Protein AF-A0A6N7M3E8-F1 (afdb_monomer_lite)

Foldseek 3Di:
DCDPLNVVVVVVVVVVVVVVVVVVVVVVVVVVVCQVVVVVVLVVLLLVLLVCLLPVLDNVPDPDDDDLLKWKWHAFPVRHTSDTSVDPVCVVVCVVPVQDWAFRDDPNDGGTTMDIPDDDLCSPPVSVVVVVVVVVVVVVVVVVVVVVVVVVSVCCCVAPVVLVVLVVVVVVVVVVVDPVDDRDPGHPPVD

Secondary structure (DSSP, 8-state):
---HHHHHHHHHHHHHHHHHHHHHHHHHHHHHHHHHHHHHHHHHHHHHHHHHHHHHS-GGG------TTS-EEEEETT--EEEETT-GGGHHHHHHTT--PEEEEETTEEEEEEEE----TTTSHHHHHHHHHHHHHHHHHHHHHHHHHHHHHHHHIIIIIHHHHHHHHHHHHHHTT---------SSTT-

pLDDT: mean 78.53, std 11.74, range [43.06, 93.31]

Radius of gyration: 33.33 Å; chains: 1; bounding box: 62×34×96 Å

Structure (mmCIF, N/CA/C/O backbone):
data_AF-A0A6N7M3E8-F1
#
_entry.id   AF-A0A6N7M3E8-F1
#
loop_
_atom_site.group_PDB
_atom_site.id
_atom_site.type_symbol
_atom_site.label_atom_id
_atom_site.label_alt_id
_atom_site.label_comp_id
_atom_site.label_asym_id
_atom_site.label_entity_id
_atom_site.label_seq_id
_atom_site.pdbx_PDB_ins_code
_atom_site.Cartn_x
_atom_site.Cartn_y
_atom_site.Cartn_z
_atom_site.occupancy
_atom_site.B_iso_or_equiv
_atom_site.auth_seq_id
_atom_site.auth_comp_id
_atom_site.auth_asym_id
_atom_site.auth_atom_id
_atom_site.pdbx_PDB_model_num
ATOM 1 N N . MET A 1 1 ? 22.368 -10.380 -38.988 1.00 43.06 1 MET A N 1
ATOM 2 C CA . MET A 1 1 ? 23.133 -9.461 -38.117 1.00 43.06 1 MET A CA 1
ATOM 3 C C . MET A 1 1 ? 22.153 -8.724 -37.213 1.00 43.06 1 MET A C 1
ATOM 5 O O . MET A 1 1 ? 21.330 -7.978 -37.728 1.00 43.06 1 MET A O 1
ATOM 9 N N . LYS A 1 2 ? 22.148 -8.978 -35.897 1.00 47.47 2 LYS A N 1
ATOM 10 C CA . LYS A 1 2 ? 21.335 -8.177 -34.965 1.00 47.47 2 LYS A CA 1
ATOM 11 C C . LYS A 1 2 ? 22.030 -6.823 -34.816 1.00 47.47 2 LYS A C 1
ATOM 13 O O . LYS A 1 2 ? 23.107 -6.766 -34.235 1.00 47.47 2 LYS A O 1
ATOM 18 N N . SER A 1 3 ? 21.449 -5.788 -35.422 1.00 70.25 3 SER A N 1
ATOM 19 C CA . SER A 1 3 ? 21.956 -4.410 -35.403 1.00 70.25 3 SER A CA 1
ATOM 20 C C . SER A 1 3 ? 22.312 -3.973 -33.976 1.00 70.25 3 SER A C 1
ATOM 22 O O . SER A 1 3 ? 21.631 -4.358 -33.022 1.00 70.25 3 SER A O 1
ATOM 24 N N . LEU A 1 4 ? 23.364 -3.164 -33.827 1.00 71.75 4 LEU A N 1
ATOM 25 C CA . LEU A 1 4 ? 23.772 -2.545 -32.560 1.00 71.75 4 LEU A CA 1
ATOM 26 C C . LEU A 1 4 ? 22.577 -1.848 -31.877 1.00 71.75 4 LEU A C 1
ATOM 28 O O . LEU A 1 4 ? 22.391 -1.975 -30.673 1.00 71.75 4 LEU A O 1
ATOM 32 N N . PHE A 1 5 ? 21.668 -1.289 -32.683 1.00 67.62 5 PHE A N 1
ATOM 33 C CA . PHE A 1 5 ? 20.378 -0.740 -32.261 1.00 67.62 5 PHE A CA 1
ATOM 34 C C . PHE A 1 5 ? 19.509 -1.717 -31.457 1.00 67.62 5 PHE A C 1
ATOM 36 O O . PHE A 1 5 ? 18.939 -1.339 -30.438 1.00 67.62 5 PHE A O 1
ATOM 43 N N . PHE A 1 6 ? 19.408 -2.982 -31.883 1.00 73.44 6 PHE A N 1
ATOM 44 C CA . PHE A 1 6 ? 18.608 -3.980 -31.168 1.00 73.44 6 PHE A CA 1
ATOM 45 C C . PHE A 1 6 ? 19.199 -4.272 -29.785 1.00 73.44 6 PHE A C 1
ATOM 47 O O . PHE A 1 6 ? 18.453 -4.431 -28.825 1.00 73.44 6 PHE A O 1
ATOM 54 N N . HIS A 1 7 ? 20.528 -4.290 -29.664 1.00 74.44 7 HIS A N 1
ATOM 55 C CA . HIS A 1 7 ? 21.193 -4.482 -28.376 1.00 74.44 7 HIS A CA 1
ATOM 56 C C . HIS A 1 7 ? 20.964 -3.289 -27.445 1.00 74.44 7 HIS A C 1
ATOM 58 O O . HIS A 1 7 ? 20.601 -3.497 -26.290 1.00 74.44 7 HIS A O 1
ATOM 64 N N . THR A 1 8 ? 21.088 -2.054 -27.941 1.00 76.31 8 THR A N 1
ATOM 65 C CA . THR A 1 8 ? 20.822 -0.847 -27.142 1.00 76.31 8 THR A CA 1
ATOM 66 C C . THR A 1 8 ? 19.354 -0.760 -26.721 1.00 76.31 8 THR A C 1
ATOM 68 O O . THR A 1 8 ? 19.061 -0.456 -25.568 1.00 76.31 8 THR A O 1
ATOM 71 N N . PHE A 1 9 ? 18.423 -1.093 -27.621 1.00 76.81 9 PHE A N 1
ATOM 72 C CA . PHE A 1 9 ? 16.992 -1.139 -27.321 1.00 76.81 9 PHE A CA 1
ATOM 73 C C . PHE A 1 9 ? 16.663 -2.182 -26.246 1.00 76.81 9 PHE A C 1
ATOM 75 O O . PHE A 1 9 ? 15.974 -1.870 -25.276 1.00 76.81 9 PHE A O 1
ATOM 82 N N . VAL A 1 10 ? 17.183 -3.407 -26.378 1.00 78.69 10 VAL A N 1
ATOM 83 C CA . VAL A 1 10 ? 16.985 -4.467 -25.377 1.00 78.69 10 VAL A CA 1
ATOM 84 C C . VAL A 1 10 ? 17.608 -4.077 -24.037 1.00 78.69 10 VAL A C 1
ATOM 86 O O . VAL A 1 10 ? 16.971 -4.275 -23.007 1.00 78.69 10 VAL A O 1
ATOM 89 N N . ALA A 1 11 ? 18.804 -3.480 -24.034 1.00 80.44 11 ALA A N 1
ATOM 90 C CA . ALA A 1 11 ? 19.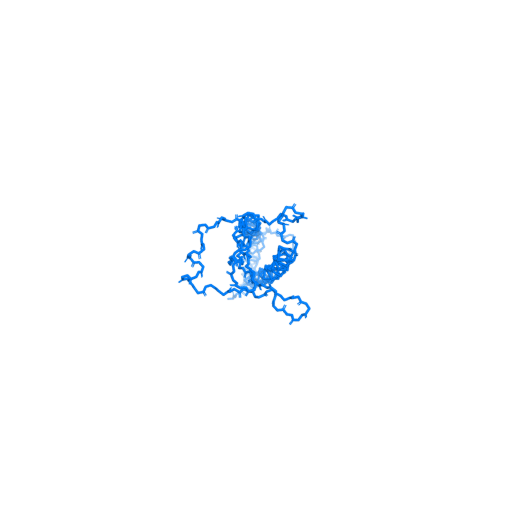445 -2.996 -22.814 1.00 80.44 11 ALA A CA 1
ATOM 91 C C . ALA A 1 11 ? 18.604 -1.913 -22.118 1.00 80.44 11 ALA A C 1
ATOM 93 O O . ALA A 1 11 ? 18.399 -1.979 -20.908 1.00 80.44 11 ALA A O 1
ATOM 94 N N . PHE A 1 12 ? 18.054 -0.963 -22.879 1.00 80.81 12 PHE A N 1
ATOM 95 C CA . PHE A 1 12 ? 17.175 0.078 -22.346 1.00 80.81 12 PHE A CA 1
ATOM 96 C C . PHE A 1 12 ? 15.870 -0.500 -21.782 1.00 80.81 12 PHE A C 1
ATOM 98 O O . PHE A 1 12 ? 15.476 -0.167 -20.666 1.00 80.81 12 PHE A O 1
ATOM 105 N N . MET A 1 13 ? 15.226 -1.419 -22.508 1.00 79.94 13 MET A N 1
ATOM 106 C CA . MET A 1 13 ? 14.015 -2.102 -22.038 1.00 79.94 13 MET A CA 1
ATOM 107 C C . MET A 1 13 ? 14.270 -2.940 -20.782 1.00 79.94 13 MET A C 1
ATOM 109 O O . MET A 1 13 ? 13.444 -2.940 -19.870 1.00 79.94 13 MET A O 1
ATOM 113 N N . ALA A 1 14 ? 15.415 -3.623 -20.704 1.00 84.38 14 ALA A N 1
ATOM 114 C CA . ALA A 1 14 ? 15.817 -4.373 -19.520 1.00 84.38 14 ALA A CA 1
ATOM 115 C C . ALA A 1 14 ? 16.053 -3.442 -18.321 1.00 84.38 14 ALA A C 1
ATOM 117 O O . ALA A 1 14 ? 15.540 -3.710 -17.237 1.00 84.38 14 ALA A O 1
ATOM 118 N N . ALA A 1 15 ? 16.756 -2.322 -18.518 1.00 84.69 15 ALA A N 1
ATOM 119 C CA . ALA A 1 15 ? 16.968 -1.322 -17.474 1.00 84.69 15 ALA A CA 1
ATOM 120 C C . ALA A 1 15 ? 15.639 -0.734 -16.967 1.00 84.69 15 ALA A C 1
ATOM 122 O O . ALA A 1 15 ? 15.431 -0.632 -15.758 1.00 84.69 15 ALA A O 1
ATOM 123 N N . LEU A 1 16 ? 14.707 -0.423 -17.875 1.00 82.94 16 LEU A N 1
ATOM 124 C CA . LEU A 1 16 ? 13.369 0.051 -17.524 1.00 82.94 16 LEU A CA 1
ATOM 125 C C . LEU A 1 16 ? 12.589 -0.998 -16.720 1.00 82.94 16 LEU A C 1
ATOM 127 O O . LEU A 1 16 ? 11.978 -0.665 -15.707 1.00 82.94 16 LEU A O 1
ATOM 131 N N . ALA A 1 17 ? 12.626 -2.266 -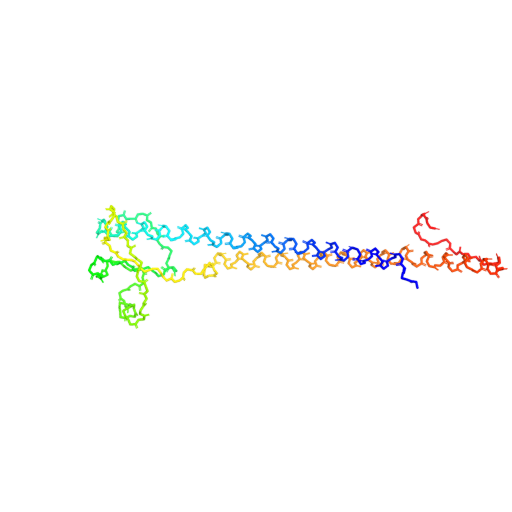17.137 1.00 81.81 17 ALA A N 1
ATOM 132 C CA . ALA A 1 17 ? 11.962 -3.351 -16.421 1.00 81.81 17 ALA A CA 1
ATOM 133 C C . ALA A 1 17 ? 12.526 -3.525 -15.002 1.00 81.81 17 ALA A C 1
ATOM 135 O O . ALA A 1 17 ? 11.759 -3.631 -14.045 1.00 81.81 17 ALA A O 1
ATOM 136 N N . VAL A 1 18 ? 13.854 -3.484 -14.848 1.00 90.62 18 VAL A N 1
ATOM 137 C CA . VAL A 1 18 ? 14.520 -3.528 -13.537 1.00 90.62 18 VAL A CA 1
ATOM 138 C C . VAL A 1 18 ? 14.086 -2.348 -12.669 1.00 90.62 18 VAL A C 1
ATOM 140 O O . VAL A 1 18 ? 13.721 -2.542 -11.513 1.00 90.62 18 VAL A O 1
ATOM 143 N N . PHE A 1 19 ? 14.055 -1.136 -13.223 1.00 85.56 19 PHE A N 1
ATOM 144 C CA . PHE A 1 19 ? 13.616 0.054 -12.498 1.00 85.56 19 PHE A CA 1
ATOM 145 C C . PHE A 1 19 ? 12.162 -0.058 -12.011 1.00 85.56 19 PHE A C 1
ATOM 147 O O . PHE A 1 19 ? 11.877 0.211 -10.843 1.00 85.56 19 PHE A O 1
ATOM 154 N N . VAL A 1 20 ? 11.250 -0.527 -12.870 1.00 84.75 20 VAL A N 1
ATOM 155 C CA . VAL A 1 20 ? 9.844 -0.769 -12.504 1.00 84.75 20 VAL A CA 1
ATOM 156 C C . VAL A 1 20 ? 9.733 -1.813 -11.392 1.00 84.75 20 VAL A C 1
ATOM 158 O O . VAL A 1 20 ? 8.977 -1.607 -10.443 1.00 84.75 20 VAL A O 1
ATOM 161 N N . LEU A 1 21 ? 10.502 -2.904 -11.465 1.00 87.81 21 LEU A N 1
ATOM 162 C CA . LEU A 1 21 ? 10.520 -3.937 -10.426 1.00 87.81 21 LEU A CA 1
ATOM 163 C C . LEU A 1 21 ? 11.028 -3.401 -9.083 1.00 87.81 21 LEU A C 1
ATOM 165 O O . LEU A 1 21 ? 10.449 -3.724 -8.047 1.00 87.81 21 LEU A O 1
ATOM 169 N N . ILE A 1 22 ? 12.061 -2.555 -9.092 1.00 91.81 22 ILE A N 1
ATOM 170 C CA . ILE A 1 22 ? 12.580 -1.915 -7.876 1.00 91.81 22 ILE A CA 1
ATOM 171 C C . ILE A 1 22 ? 11.504 -1.030 -7.242 1.00 91.81 22 ILE A C 1
ATOM 173 O O . ILE A 1 22 ? 11.226 -1.168 -6.050 1.00 91.81 22 ILE A O 1
ATOM 177 N N . ILE A 1 23 ? 10.854 -0.166 -8.029 1.00 87.88 23 ILE A N 1
ATOM 178 C CA . ILE A 1 23 ? 9.776 0.699 -7.530 1.00 87.88 23 ILE A CA 1
ATOM 179 C C . ILE A 1 23 ? 8.628 -0.140 -6.965 1.00 87.88 23 ILE A C 1
ATOM 181 O O . ILE A 1 23 ? 8.164 0.122 -5.856 1.00 87.88 23 ILE A O 1
ATOM 185 N N . ALA A 1 24 ? 8.188 -1.165 -7.697 1.00 86.12 24 ALA A N 1
ATOM 186 C CA . ALA A 1 24 ? 7.122 -2.053 -7.250 1.00 86.12 24 ALA A CA 1
ATOM 187 C C . ALA A 1 24 ? 7.485 -2.757 -5.933 1.00 86.12 24 ALA A C 1
ATOM 189 O O . ALA A 1 24 ? 6.655 -2.822 -5.027 1.00 86.12 24 ALA A O 1
ATOM 190 N N . GLY A 1 25 ? 8.730 -3.223 -5.795 1.00 90.62 25 GLY A N 1
ATOM 191 C CA . GLY A 1 25 ? 9.236 -3.847 -4.575 1.00 90.62 25 GLY A CA 1
ATOM 192 C C . GLY A 1 25 ? 9.240 -2.895 -3.378 1.00 90.62 25 GLY A C 1
ATOM 193 O O . GLY A 1 25 ? 8.744 -3.254 -2.311 1.00 90.62 25 GLY A O 1
ATOM 194 N N . ILE A 1 26 ? 9.729 -1.664 -3.560 1.00 91.19 26 ILE A N 1
ATOM 195 C CA . ILE A 1 26 ? 9.735 -0.634 -2.508 1.00 91.19 26 ILE A CA 1
ATOM 196 C C . ILE A 1 26 ? 8.306 -0.295 -2.074 1.00 91.19 26 ILE A C 1
ATOM 198 O O . ILE A 1 26 ? 8.026 -0.236 -0.879 1.00 91.19 26 ILE A O 1
ATOM 202 N N . LEU A 1 27 ? 7.390 -0.112 -3.028 1.00 87.31 27 LEU A N 1
ATOM 203 C CA . LEU A 1 27 ? 5.989 0.188 -2.735 1.00 87.31 27 LEU A CA 1
ATOM 204 C C . LEU A 1 27 ? 5.294 -0.962 -2.011 1.00 87.31 27 LEU A C 1
ATOM 206 O O . LEU A 1 27 ? 4.561 -0.727 -1.054 1.00 87.31 27 LEU A O 1
ATOM 210 N N . PHE A 1 28 ? 5.533 -2.200 -2.443 1.00 86.44 28 PHE A N 1
ATOM 211 C CA . PHE A 1 28 ? 4.981 -3.386 -1.798 1.00 86.44 28 PHE A CA 1
ATOM 212 C C . PHE A 1 28 ? 5.483 -3.522 -0.358 1.00 86.44 28 PHE A C 1
ATOM 214 O O . PHE A 1 28 ? 4.698 -3.756 0.562 1.00 86.44 28 PHE A O 1
ATOM 221 N N . TRP A 1 29 ? 6.784 -3.320 -0.144 1.00 90.12 29 TRP A N 1
ATOM 222 C CA . TRP A 1 29 ? 7.372 -3.340 1.190 1.00 90.12 29 TRP A CA 1
ATOM 223 C C . TRP A 1 29 ? 6.825 -2.215 2.076 1.00 90.12 29 TRP A C 1
ATOM 225 O O . TRP A 1 29 ? 6.407 -2.476 3.204 1.00 90.12 29 TRP A O 1
ATOM 235 N N . GLY A 1 30 ? 6.753 -0.988 1.551 1.00 88.12 30 GLY A N 1
ATOM 236 C CA . GLY A 1 30 ? 6.185 0.163 2.250 1.00 88.12 30 GLY A CA 1
ATOM 237 C C . GLY A 1 30 ? 4.724 -0.058 2.636 1.00 88.12 30 GLY A C 1
ATOM 238 O O . GLY A 1 30 ? 4.359 0.161 3.784 1.00 88.12 30 GLY A O 1
ATOM 239 N N . TYR A 1 31 ? 3.910 -0.589 1.720 1.00 85.50 31 TYR A N 1
ATOM 240 C CA . TYR A 1 31 ? 2.510 -0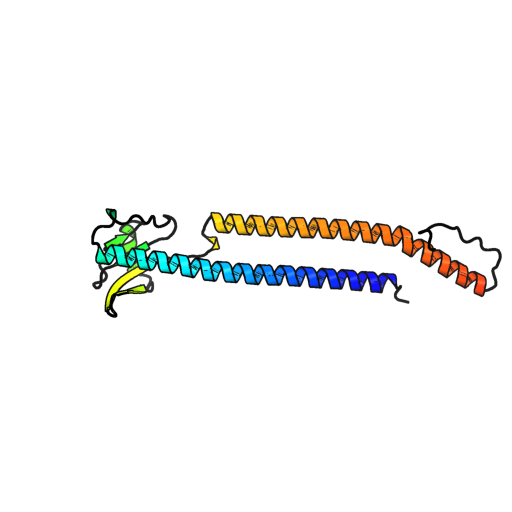.930 1.976 1.00 85.50 31 TYR A CA 1
ATOM 241 C C . TYR A 1 31 ? 2.353 -1.938 3.119 1.00 85.50 31 TYR A C 1
ATOM 243 O O . TYR A 1 31 ? 1.593 -1.698 4.057 1.00 85.50 31 TYR A O 1
ATOM 251 N N . ASN A 1 32 ? 3.103 -3.042 3.076 1.00 85.56 32 ASN A N 1
ATOM 252 C CA . ASN A 1 32 ? 3.042 -4.065 4.119 1.00 85.56 32 ASN A CA 1
ATOM 253 C C . ASN A 1 32 ? 3.509 -3.525 5.474 1.00 85.56 32 ASN A C 1
ATOM 255 O O . ASN A 1 32 ? 2.904 -3.827 6.503 1.00 85.56 32 ASN A O 1
ATOM 259 N N . ARG A 1 33 ? 4.557 -2.694 5.476 1.00 89.31 33 ARG A N 1
ATOM 260 C CA . ARG A 1 33 ? 5.043 -2.035 6.687 1.00 89.31 33 ARG A CA 1
ATOM 261 C C . ARG A 1 33 ? 3.995 -1.087 7.269 1.00 89.31 33 ARG A C 1
ATOM 263 O O . ARG A 1 33 ? 3.723 -1.170 8.462 1.00 89.31 33 ARG A O 1
ATOM 270 N N . SER A 1 34 ? 3.370 -0.253 6.439 1.00 84.94 34 SER A N 1
ATOM 271 C CA . SER A 1 34 ? 2.313 0.663 6.874 1.00 84.94 34 SER A CA 1
ATOM 272 C C . SER A 1 34 ? 1.104 -0.075 7.443 1.00 84.94 34 SER A C 1
ATOM 274 O O . SER A 1 34 ? 0.564 0.363 8.451 1.00 84.94 34 SER A O 1
ATOM 276 N N . ILE A 1 35 ? 0.704 -1.215 6.865 1.00 85.62 35 ILE A N 1
ATOM 277 C CA . ILE A 1 35 ? -0.362 -2.053 7.439 1.00 85.62 35 ILE A CA 1
ATOM 278 C C . ILE A 1 35 ? 0.034 -2.572 8.819 1.00 85.62 35 ILE A C 1
ATOM 280 O O . ILE A 1 35 ? -0.768 -2.516 9.746 1.00 85.62 35 ILE A O 1
ATOM 284 N N . ALA A 1 36 ? 1.252 -3.098 8.955 1.00 84.50 36 ALA A N 1
ATOM 285 C CA . ALA A 1 36 ? 1.716 -3.675 10.210 1.00 84.50 36 ALA A CA 1
ATOM 286 C C . ALA A 1 36 ? 1.811 -2.622 11.326 1.00 84.50 36 ALA A C 1
ATOM 288 O O . ALA A 1 36 ? 1.389 -2.888 12.452 1.00 84.50 36 ALA A O 1
ATOM 289 N N . GLU A 1 37 ? 2.333 -1.433 11.017 1.00 87.19 37 GLU A N 1
ATOM 290 C CA . GLU A 1 37 ? 2.411 -0.312 11.959 1.00 87.19 37 GLU A CA 1
ATOM 291 C C . GLU A 1 37 ? 1.012 0.216 12.314 1.00 87.19 37 GLU A C 1
ATOM 293 O O . GLU A 1 37 ? 0.691 0.315 13.497 1.00 87.19 37 GLU A O 1
ATOM 298 N N . TRP A 1 38 ? 0.141 0.435 11.322 1.00 85.94 38 TRP A N 1
ATOM 299 C CA . TRP A 1 38 ? -1.235 0.892 11.548 1.00 85.94 38 TRP A CA 1
ATOM 300 C C . TRP A 1 38 ? -2.051 -0.100 12.387 1.00 85.94 38 TRP A C 1
ATOM 302 O O . TRP A 1 38 ? -2.737 0.305 13.323 1.00 85.94 38 TRP A O 1
ATOM 312 N N . ASN A 1 39 ? -1.945 -1.404 12.106 1.00 84.12 39 ASN A N 1
ATOM 313 C CA . ASN A 1 39 ? -2.616 -2.441 12.895 1.00 84.12 39 ASN A CA 1
ATOM 314 C C . ASN A 1 39 ? -2.138 -2.429 14.348 1.00 84.12 39 ASN A C 1
ATOM 316 O O . ASN A 1 39 ? -2.957 -2.524 15.258 1.00 84.12 39 ASN A O 1
ATOM 320 N N . ARG A 1 40 ? -0.824 -2.288 14.569 1.00 85.88 40 ARG A N 1
ATOM 321 C CA . ARG A 1 40 ? -0.242 -2.246 15.913 1.00 85.88 40 ARG A CA 1
ATOM 322 C C . ARG A 1 40 ? -0.745 -1.038 16.701 1.00 85.88 40 ARG A C 1
ATOM 324 O O . ARG A 1 40 ? -1.168 -1.209 17.838 1.00 85.88 40 ARG A O 1
ATOM 331 N N . GLU A 1 41 ? -0.733 0.144 16.091 1.00 85.62 41 GLU A N 1
ATOM 332 C CA . GLU A 1 41 ? -1.189 1.390 16.718 1.00 85.62 41 GLU A CA 1
ATOM 333 C C . GLU A 1 41 ? -2.696 1.368 17.020 1.00 85.62 41 GLU A C 1
ATOM 335 O O . GLU A 1 41 ? -3.137 1.753 18.104 1.00 85.62 41 GLU A O 1
ATOM 340 N N . LYS A 1 42 ? -3.511 0.856 16.089 1.00 83.38 42 LYS A N 1
ATOM 341 C CA . LYS A 1 42 ? -4.954 0.708 16.317 1.00 83.38 42 LYS A CA 1
ATOM 342 C C . LYS A 1 42 ? -5.256 -0.313 17.404 1.00 83.38 42 LYS A C 1
ATOM 344 O O . LYS A 1 42 ? -6.121 -0.058 18.238 1.00 83.38 42 LYS A O 1
ATOM 349 N N . GLN A 1 43 ? -4.555 -1.443 17.416 1.00 84.88 43 GLN A N 1
ATOM 350 C CA . GLN A 1 43 ? -4.755 -2.474 18.426 1.00 84.88 43 GLN A CA 1
ATOM 351 C C . GLN A 1 43 ? -4.366 -1.979 19.822 1.00 84.88 43 GLN A C 1
ATOM 353 O O . GLN A 1 43 ? -5.136 -2.191 20.757 1.00 84.88 43 GLN A O 1
ATOM 358 N N . SER A 1 44 ? -3.247 -1.257 19.962 1.00 85.62 44 SER A N 1
ATOM 359 C CA . SER A 1 44 ? -2.855 -0.678 21.252 1.00 85.62 44 SER A CA 1
ATOM 360 C C . SER A 1 44 ? -3.868 0.351 21.750 1.00 85.62 44 SER A C 1
ATOM 362 O O . SER A 1 44 ? -4.266 0.289 22.909 1.00 85.62 44 SER A O 1
ATOM 364 N N . GLY A 1 45 ? -4.357 1.240 20.876 1.00 85.75 45 GLY A N 1
ATOM 365 C CA . GLY A 1 45 ? -5.371 2.228 21.258 1.00 85.75 45 GLY A CA 1
ATOM 366 C C . GLY A 1 45 ? -6.708 1.596 21.665 1.00 85.75 45 GLY A C 1
ATOM 367 O O . GLY A 1 45 ? -7.362 2.060 22.596 1.00 85.75 45 GLY A O 1
ATOM 368 N N . ILE A 1 46 ? -7.113 0.504 21.007 1.00 87.81 46 ILE A N 1
ATOM 369 C CA . ILE A 1 46 ? -8.326 -0.242 21.372 1.00 87.81 46 ILE A CA 1
ATOM 370 C C . ILE A 1 46 ? -8.161 -0.945 22.722 1.00 87.81 46 ILE A C 1
ATOM 372 O O . ILE A 1 46 ? -9.082 -0.915 23.537 1.00 87.81 46 ILE A O 1
ATOM 376 N N . GLU A 1 47 ? -7.014 -1.581 22.962 1.00 88.69 47 GLU A N 1
ATOM 377 C CA . GLU A 1 47 ? -6.745 -2.252 24.234 1.00 88.69 47 GLU A CA 1
ATOM 378 C C . GLU A 1 47 ? -6.699 -1.250 25.394 1.00 88.69 47 GLU A C 1
ATOM 380 O O . GLU A 1 47 ? -7.297 -1.492 26.442 1.00 88.69 47 GLU A O 1
ATOM 385 N N . GLU A 1 48 ? -6.036 -0.109 25.201 1.00 87.94 48 GLU A N 1
ATOM 386 C CA . GLU A 1 48 ? -5.976 0.970 26.187 1.00 87.94 48 GLU A CA 1
ATOM 387 C C . GLU A 1 48 ? -7.372 1.518 26.501 1.00 87.94 48 GLU A C 1
ATOM 389 O O . GLU A 1 48 ? -7.737 1.650 27.671 1.00 87.94 48 GLU A O 1
ATOM 394 N N . TYR A 1 49 ? -8.203 1.723 25.475 1.00 87.81 49 TYR A N 1
ATOM 395 C CA . TYR A 1 49 ? -9.598 2.104 25.668 1.00 87.81 49 TYR A CA 1
ATOM 396 C C . TYR A 1 49 ? -10.389 1.042 26.438 1.00 87.81 49 TYR A C 1
ATOM 398 O O . TYR A 1 49 ? -11.109 1.361 27.382 1.00 87.81 49 TYR A O 1
ATOM 406 N N . ALA A 1 50 ? -10.262 -0.233 26.060 1.00 89.62 50 ALA A N 1
ATOM 407 C CA . ALA A 1 50 ? -10.951 -1.326 26.738 1.00 89.62 50 ALA A CA 1
ATOM 408 C C . ALA A 1 50 ? -10.540 -1.411 28.215 1.00 89.62 50 ALA A C 1
ATOM 410 O O . ALA A 1 50 ? -11.396 -1.552 29.088 1.00 89.62 50 ALA A O 1
ATOM 411 N N . ARG A 1 51 ? -9.244 -1.251 28.506 1.00 89.69 51 ARG A N 1
ATOM 412 C CA . ARG A 1 51 ? -8.705 -1.170 29.868 1.00 89.69 51 ARG A CA 1
ATOM 413 C C . ARG A 1 51 ? -9.309 0.005 30.636 1.00 89.69 51 ARG A C 1
ATOM 415 O O . ARG A 1 51 ? -9.733 -0.189 31.776 1.00 89.69 51 ARG A O 1
ATOM 422 N N . ALA A 1 52 ? -9.383 1.186 30.026 1.00 87.62 52 ALA A N 1
ATOM 423 C CA . ALA A 1 52 ? -9.988 2.364 30.639 1.00 87.62 52 ALA A CA 1
ATOM 424 C C . ALA A 1 52 ? -11.478 2.140 30.943 1.00 87.62 52 ALA A C 1
ATOM 426 O O . ALA A 1 52 ? -11.906 2.375 32.065 1.00 87.62 52 ALA A O 1
ATOM 427 N N . VAL A 1 53 ? -12.256 1.575 30.016 1.00 87.81 53 VAL A N 1
ATOM 428 C CA . VAL A 1 53 ? -13.674 1.245 30.252 1.00 87.81 53 VAL A CA 1
ATOM 429 C C . VAL A 1 53 ? -13.852 0.273 31.420 1.00 87.81 53 VAL A C 1
ATOM 431 O O . VAL A 1 53 ? -14.719 0.483 32.266 1.00 87.81 53 VAL A O 1
ATOM 434 N N . ILE A 1 54 ? -13.030 -0.780 31.484 1.00 89.50 54 ILE A N 1
ATOM 435 C CA . ILE A 1 54 ? -13.101 -1.783 32.557 1.00 89.50 54 ILE A CA 1
ATOM 436 C C . ILE A 1 54 ? -12.737 -1.161 33.914 1.00 89.50 54 ILE A C 1
ATOM 438 O O . ILE A 1 54 ? -13.364 -1.474 34.924 1.00 89.50 54 ILE A O 1
ATOM 442 N N . THR A 1 55 ? -11.740 -0.274 33.942 1.00 86.69 55 THR A N 1
ATOM 443 C CA . THR A 1 55 ? -11.196 0.291 35.188 1.00 86.69 55 THR A CA 1
ATOM 444 C C . THR A 1 55 ? -12.015 1.477 35.701 1.00 86.69 55 THR A C 1
ATOM 446 O O . THR A 1 55 ? -12.246 1.594 36.901 1.00 86.69 55 THR A O 1
ATOM 449 N N . SER A 1 56 ? -12.466 2.360 34.808 1.00 76.94 56 SER A N 1
ATOM 450 C CA . SER A 1 56 ? -13.112 3.631 35.156 1.00 76.94 56 SER A CA 1
ATOM 451 C C . SER A 1 56 ? -14.617 3.511 35.410 1.00 76.94 56 SER A C 1
ATOM 453 O O . SER A 1 56 ? -15.200 4.458 35.926 1.00 76.94 56 SER A O 1
ATOM 455 N N . GLN A 1 57 ? -15.256 2.392 35.036 1.00 64.50 57 GLN A N 1
ATOM 456 C CA . GLN A 1 57 ? -16.709 2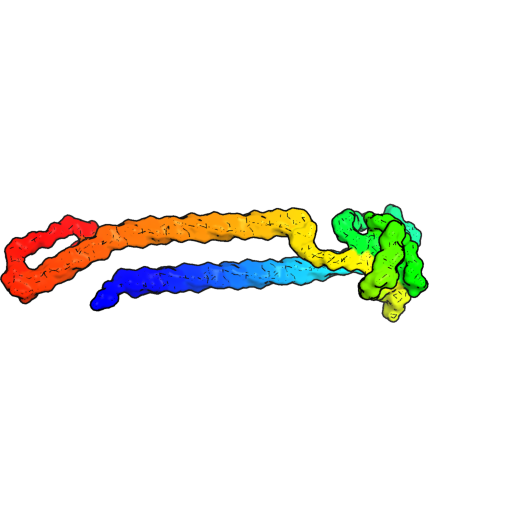.121 35.127 1.00 64.50 57 GLN A CA 1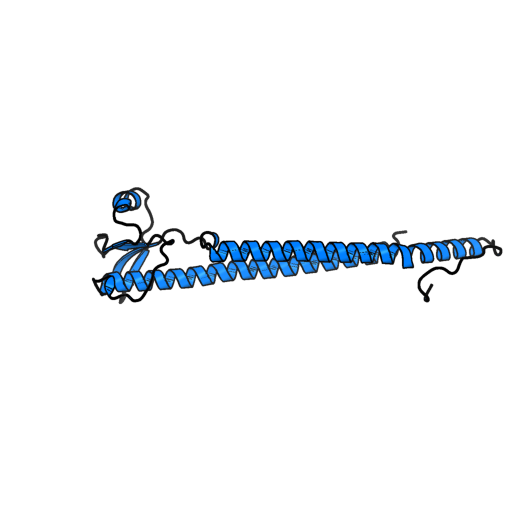
ATOM 457 C C . GLN A 1 57 ? -17.652 3.159 34.466 1.00 64.50 57 GLN A C 1
ATOM 459 O O . GLN A 1 57 ? -18.844 2.888 34.343 1.00 64.50 57 GLN A O 1
ATOM 464 N N . SER A 1 58 ? -17.137 4.288 33.968 1.00 60.03 58 SER A N 1
ATOM 465 C CA . SER A 1 58 ? -17.881 5.352 33.289 1.00 60.03 58 SER A CA 1
ATOM 466 C C . SER A 1 58 ? -17.229 5.696 31.941 1.00 60.03 58 SER A C 1
ATOM 468 O O . SER A 1 58 ? -16.143 6.275 31.917 1.00 60.03 58 SER A O 1
ATOM 470 N N . PRO A 1 59 ? -17.880 5.379 30.805 1.00 60.09 59 PRO A N 1
ATOM 471 C CA . PRO A 1 59 ? -17.368 5.677 29.462 1.00 60.09 59 PRO A CA 1
ATOM 472 C C . PRO A 1 59 ? -17.242 7.177 29.146 1.00 60.09 59 PRO A C 1
ATOM 474 O O . PRO A 1 59 ? -16.508 7.546 28.236 1.00 60.09 59 PRO A O 1
ATOM 477 N N . GLU A 1 60 ? -17.959 8.038 29.876 1.00 61.97 60 GLU A N 1
ATOM 478 C CA . GLU A 1 60 ? -18.049 9.483 29.607 1.00 61.97 60 GLU A CA 1
ATOM 479 C C . GLU A 1 60 ? -16.800 10.277 30.020 1.00 61.97 60 GLU A C 1
ATOM 481 O O . GLU A 1 60 ? -16.603 11.391 29.547 1.00 61.97 60 GLU A O 1
ATOM 486 N N . SER A 1 61 ? -15.933 9.716 30.869 1.00 55.78 61 SER A N 1
ATOM 487 C CA . SER A 1 61 ? -14.687 10.370 31.297 1.00 55.78 61 SER A CA 1
ATOM 488 C C . SER A 1 61 ? -13.486 10.059 30.398 1.00 55.78 61 SER A C 1
ATOM 490 O O . SER A 1 61 ? -12.376 10.495 30.694 1.00 55.78 61 SER A O 1
ATOM 492 N N . ILE A 1 62 ? -13.676 9.263 29.341 1.00 62.84 62 ILE A N 1
ATOM 493 C CA . ILE A 1 62 ? -12.597 8.824 28.456 1.00 62.84 62 ILE A CA 1
ATOM 494 C C . ILE A 1 62 ? -12.575 9.744 27.231 1.00 62.84 62 ILE A C 1
ATOM 496 O O . ILE A 1 62 ? -13.403 9.607 26.331 1.00 62.84 62 ILE A O 1
ATOM 500 N N . ASP A 1 63 ? -11.604 10.658 27.184 1.00 58.62 63 ASP A N 1
ATOM 501 C CA . ASP A 1 63 ? -11.341 11.568 26.054 1.00 58.62 63 ASP A CA 1
ATOM 502 C C . ASP A 1 63 ? -10.678 10.833 24.874 1.00 58.62 63 ASP A C 1
ATOM 504 O O . ASP A 1 63 ? -9.605 11.180 24.385 1.00 58.62 63 ASP A O 1
ATOM 508 N N . PHE A 1 64 ? -11.276 9.718 24.461 1.00 62.66 64 PHE A N 1
ATOM 509 C CA . PHE A 1 64 ? -10.763 8.899 23.377 1.00 62.66 64 PHE A CA 1
ATOM 510 C C . PHE A 1 64 ? -11.917 8.510 22.463 1.00 62.66 64 PHE A C 1
ATOM 512 O O . PHE A 1 64 ? -12.746 7.651 22.773 1.00 62.66 64 PHE A O 1
ATOM 519 N N . SER A 1 65 ? -11.989 9.169 21.308 1.00 63.78 65 SER A N 1
ATOM 520 C CA . SER A 1 65 ? -13.000 8.866 20.304 1.00 63.78 65 SER A CA 1
ATOM 521 C C . SER A 1 65 ? -12.594 7.607 19.542 1.00 63.78 65 SER A C 1
ATOM 523 O O . SER A 1 65 ? -11.706 7.646 18.685 1.00 63.78 65 SER A O 1
ATOM 525 N N . ILE A 1 66 ? -13.250 6.481 19.815 1.00 67.25 66 ILE A N 1
ATOM 526 C CA . ILE A 1 66 ? -13.124 5.316 18.937 1.00 67.25 66 ILE A CA 1
ATOM 527 C C . ILE A 1 66 ? -13.771 5.668 17.599 1.00 67.25 66 ILE A C 1
ATOM 529 O O . ILE A 1 66 ? -14.939 6.073 17.583 1.00 67.25 66 ILE A O 1
ATOM 533 N N . PRO A 1 67 ? -13.063 5.483 16.474 1.00 65.25 67 PRO A N 1
ATOM 534 C CA . PRO A 1 67 ? -13.659 5.624 15.157 1.00 65.25 67 PRO A CA 1
ATOM 535 C C . PRO A 1 67 ? -14.937 4.773 15.040 1.00 65.25 67 PRO A C 1
ATOM 537 O O . PRO A 1 67 ? -14.932 3.572 15.316 1.00 65.25 67 PRO A O 1
ATOM 540 N N . ALA A 1 68 ? -16.060 5.400 14.673 1.00 67.56 68 ALA A N 1
ATOM 541 C CA . ALA A 1 68 ? -17.384 4.759 14.655 1.00 67.56 68 ALA A CA 1
ATOM 542 C C . ALA A 1 68 ? -17.491 3.574 13.669 1.00 67.56 68 ALA A C 1
ATOM 544 O O . ALA A 1 68 ? -18.412 2.754 13.730 1.00 67.56 68 ALA A O 1
ATOM 545 N N . ASP A 1 69 ? -16.549 3.482 12.737 1.00 69.19 69 ASP A N 1
ATOM 546 C CA . ASP A 1 69 ? -16.415 2.421 11.752 1.00 69.19 69 ASP A CA 1
ATOM 547 C C . ASP A 1 69 ? -15.856 1.119 12.343 1.00 69.19 69 ASP A C 1
ATOM 549 O O . ASP A 1 69 ? -16.230 0.047 11.862 1.00 69.19 69 ASP A O 1
ATOM 553 N N . ILE A 1 70 ? -15.089 1.164 13.434 1.00 76.75 70 ILE A N 1
ATOM 554 C CA . ILE A 1 70 ? -14.532 -0.033 14.076 1.00 76.75 70 ILE A CA 1
ATOM 555 C C . ILE A 1 70 ? -15.538 -0.567 15.101 1.00 76.75 70 ILE A C 1
ATOM 557 O O . ILE A 1 70 ? -15.787 0.098 16.103 1.00 76.75 70 ILE A O 1
ATOM 561 N N . PRO A 1 71 ? -16.141 -1.753 14.909 1.00 80.62 71 PRO A N 1
ATOM 562 C CA . PRO A 1 71 ? -17.036 -2.312 15.913 1.00 80.62 71 PRO A CA 1
ATOM 563 C C . PRO A 1 71 ? -16.220 -2.714 17.144 1.00 80.62 71 PRO A C 1
ATOM 565 O O . PRO A 1 71 ? -15.380 -3.604 17.038 1.00 80.62 71 PRO A O 1
ATOM 568 N N . LEU A 1 72 ? -16.483 -2.081 18.288 1.00 86.75 72 LEU A N 1
ATOM 569 C CA . LEU A 1 72 ? -15.864 -2.402 19.569 1.00 86.75 72 LEU A CA 1
ATOM 570 C C . LEU A 1 72 ? -16.916 -2.865 20.572 1.00 86.75 72 LEU A C 1
ATOM 572 O O . LEU A 1 72 ? -17.964 -2.237 20.744 1.00 86.75 72 LEU A O 1
ATOM 576 N N . PHE A 1 73 ? -16.594 -3.952 21.262 1.00 88.31 73 PHE A N 1
ATOM 577 C CA . PHE A 1 73 ? -17.351 -4.486 22.382 1.00 88.31 73 PHE A CA 1
ATOM 578 C C . PHE A 1 73 ? -16.380 -4.767 23.523 1.00 88.31 73 PHE A C 1
ATOM 580 O O . PHE A 1 73 ? -15.367 -5.430 23.312 1.00 88.31 73 PHE A O 1
ATOM 587 N N . VAL A 1 74 ? -16.689 -4.267 24.715 1.00 89.62 74 VAL A N 1
ATOM 588 C CA . VAL A 1 74 ? -15.876 -4.459 25.921 1.00 89.62 74 VAL A CA 1
ATOM 589 C C . VAL A 1 74 ? -16.712 -5.199 26.950 1.00 89.62 74 VAL A C 1
ATOM 591 O O . VAL A 1 74 ? -17.870 -4.847 27.183 1.00 89.62 74 VAL A O 1
ATOM 594 N N . TYR A 1 75 ? -16.122 -6.217 27.558 1.00 89.25 75 TYR A N 1
ATOM 595 C CA . TYR A 1 75 ? -16.749 -7.111 28.514 1.00 89.25 75 TYR A CA 1
ATOM 596 C C . TYR A 1 75 ? -15.959 -7.140 29.824 1.00 89.25 75 TYR A C 1
ATOM 598 O O . TYR A 1 75 ? -14.732 -7.016 29.822 1.00 89.25 75 TYR A O 1
ATOM 606 N N . ASP A 1 76 ? -16.655 -7.352 30.936 1.00 90.50 76 ASP A N 1
ATOM 607 C CA . ASP A 1 76 ? -16.027 -7.619 32.230 1.00 90.50 76 ASP A CA 1
ATOM 608 C C . ASP A 1 76 ? -15.391 -9.027 32.282 1.00 90.50 76 ASP A C 1
ATOM 610 O O . ASP A 1 76 ? -15.474 -9.821 31.336 1.00 90.50 76 ASP A O 1
ATOM 614 N N . ALA A 1 77 ? -14.755 -9.366 33.408 1.00 90.31 77 ALA A N 1
ATOM 615 C CA . ALA A 1 77 ? -14.177 -10.694 33.636 1.00 90.31 77 ALA A CA 1
ATOM 616 C C . ALA A 1 77 ? -15.214 -11.838 33.574 1.00 90.31 77 ALA A C 1
ATOM 618 O O . ALA A 1 77 ? -14.868 -12.966 33.221 1.00 90.31 77 ALA A O 1
ATOM 619 N N . GLY A 1 78 ? -16.482 -11.545 33.881 1.00 88.19 78 GLY A N 1
ATOM 620 C CA . GLY A 1 78 ? -17.622 -12.457 33.778 1.00 88.19 78 GLY A CA 1
ATOM 621 C C . GLY A 1 78 ? -18.249 -12.532 32.381 1.00 88.19 78 GLY A C 1
ATOM 622 O O . GLY A 1 78 ? -19.245 -13.231 32.212 1.00 88.19 78 GLY A O 1
ATOM 623 N N . ARG A 1 79 ? -17.670 -11.851 31.379 1.00 87.31 79 ARG A N 1
ATOM 624 C CA . ARG A 1 79 ? -18.181 -11.717 30.002 1.00 87.31 79 ARG A CA 1
ATOM 625 C C . ARG A 1 79 ? -19.499 -10.938 29.885 1.00 87.31 79 ARG A C 1
ATOM 627 O O . ARG A 1 79 ? -20.202 -11.047 28.879 1.00 87.31 79 ARG A O 1
ATOM 634 N N . ASN A 1 80 ? -19.834 -10.097 30.858 1.00 87.38 80 ASN A N 1
ATOM 635 C CA . ASN A 1 80 ? -20.937 -9.148 30.737 1.00 87.38 80 ASN A CA 1
ATOM 636 C C . ASN A 1 80 ? -20.493 -7.929 29.934 1.00 87.38 80 ASN 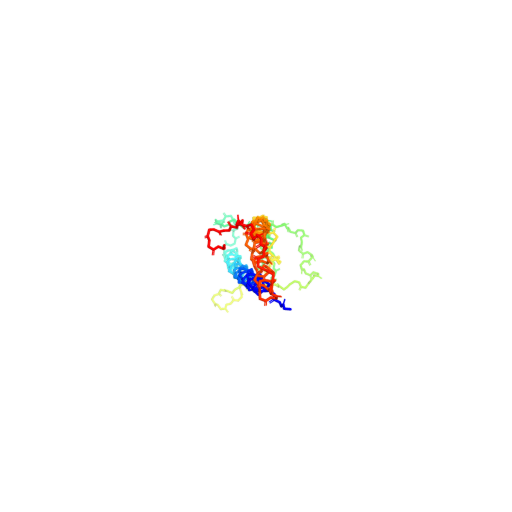A C 1
ATOM 638 O O . ASN A 1 80 ? -19.419 -7.383 30.161 1.00 87.38 80 ASN A O 1
ATOM 642 N N . LEU A 1 81 ? -21.331 -7.487 28.998 1.00 86.06 81 LEU A N 1
ATOM 643 C CA . LEU A 1 81 ? -21.042 -6.331 28.154 1.00 86.06 81 LEU A CA 1
ATOM 644 C C . LEU A 1 81 ? -21.043 -5.047 28.998 1.00 86.06 81 LEU A C 1
ATOM 646 O O . LEU A 1 81 ? -22.086 -4.678 29.534 1.00 86.06 81 LEU A O 1
ATOM 650 N N . LEU A 1 82 ? -19.898 -4.367 29.059 1.00 87.94 82 LEU A N 1
ATOM 651 C CA . LEU A 1 82 ? -19.730 -3.060 29.700 1.00 87.94 82 LEU A CA 1
ATOM 652 C C . LEU A 1 82 ? -19.949 -1.915 28.707 1.00 87.94 82 LEU A C 1
ATOM 654 O O . LEU A 1 82 ? -20.556 -0.904 29.046 1.00 87.94 82 LEU A O 1
ATOM 658 N N . PHE A 1 83 ? -19.479 -2.077 27.467 1.00 87.88 83 PHE A N 1
ATOM 659 C CA . PHE A 1 83 ? -19.556 -1.035 26.444 1.00 87.88 83 PHE A CA 1
ATOM 660 C C . PHE A 1 83 ? -19.691 -1.614 25.036 1.00 87.88 83 PHE A C 1
ATOM 662 O O . PHE A 1 83 ? -19.099 -2.644 24.708 1.00 87.88 83 PHE A O 1
ATOM 669 N N . SER A 1 84 ? -20.431 -0.911 24.176 1.00 86.94 84 SER A N 1
ATOM 670 C CA . SER A 1 84 ? -20.414 -1.134 22.732 1.00 86.94 84 SER A CA 1
ATOM 671 C C . SER A 1 84 ? -20.698 0.154 21.968 1.00 86.94 84 SER A C 1
ATOM 673 O O . SER A 1 84 ? -21.701 0.817 22.227 1.00 86.94 84 SER A O 1
ATOM 675 N N . ASN A 1 85 ? -19.887 0.448 20.951 1.00 83.50 85 ASN A N 1
ATOM 676 C CA . ASN A 1 85 ? -20.126 1.575 20.042 1.00 83.50 85 ASN A CA 1
ATOM 677 C C . ASN A 1 85 ? -21.108 1.250 18.894 1.00 83.50 85 ASN A C 1
ATOM 679 O O . ASN A 1 85 ? -21.410 2.109 18.070 1.00 83.50 85 ASN A O 1
ATOM 683 N N . ARG A 1 86 ? -21.613 0.010 18.823 1.00 77.25 86 ARG A N 1
ATOM 684 C CA . ARG A 1 86 ? -22.571 -0.469 17.805 1.00 77.25 86 ARG A CA 1
ATOM 685 C C . ARG A 1 86 ? -23.933 -0.854 18.405 1.00 77.25 86 ARG A C 1
ATOM 687 O O . ARG A 1 86 ? -24.796 -1.350 17.682 1.00 77.25 86 ARG A O 1
ATOM 694 N N . GLY A 1 87 ? -24.131 -0.615 19.703 1.00 69.62 87 GLY A N 1
ATOM 695 C CA . GLY A 1 87 ? -25.354 -0.945 20.435 1.00 69.62 87 GLY A CA 1
ATOM 696 C C . GLY A 1 87 ? -25.450 -2.411 20.883 1.00 69.62 87 GLY A C 1
ATOM 697 O O . GLY A 1 87 ? -24.734 -3.297 20.417 1.00 69.62 87 GLY A O 1
ATOM 698 N N . SER A 1 88 ? -26.378 -2.684 21.805 1.00 61.91 88 SER A N 1
ATOM 699 C CA . SER A 1 88 ? -26.566 -3.990 22.462 1.00 61.91 88 SER A CA 1
ATOM 700 C C . SER A 1 88 ? -27.155 -5.088 21.559 1.00 61.91 88 SER A C 1
ATOM 702 O O . SER A 1 88 ? -27.107 -6.267 21.910 1.00 61.91 88 SER A O 1
ATOM 704 N N . GLY A 1 89 ? -27.670 -4.737 20.373 1.00 54.78 89 GLY A N 1
ATOM 705 C CA . GLY A 1 89 ? -28.377 -5.653 19.466 1.00 54.78 89 GLY A CA 1
ATOM 706 C C . GLY A 1 89 ? -27.541 -6.820 18.923 1.00 54.78 89 GLY A C 1
ATOM 707 O O . GLY A 1 89 ? -28.102 -7.815 18.470 1.00 54.78 89 GLY A O 1
ATOM 708 N N . ARG A 1 90 ? -26.205 -6.750 19.008 1.00 53.22 90 ARG A N 1
ATOM 709 C CA . ARG A 1 90 ? -25.299 -7.820 18.554 1.00 53.22 90 ARG A CA 1
ATOM 710 C C . ARG A 1 90 ? -24.873 -8.823 19.624 1.00 53.22 90 ARG A C 1
ATOM 712 O O . ARG A 1 90 ? -24.201 -9.789 19.275 1.00 53.22 90 ARG A O 1
ATOM 719 N N . ARG A 1 91 ? -25.323 -8.672 20.877 1.00 53.91 91 ARG A N 1
ATOM 720 C CA . ARG A 1 91 ? -24.972 -9.572 21.996 1.00 53.91 91 ARG A CA 1
ATOM 721 C C . ARG A 1 91 ? -25.217 -11.058 21.667 1.00 53.91 91 ARG A C 1
ATOM 723 O O . ARG A 1 91 ? -24.415 -11.900 22.037 1.00 53.91 91 ARG A O 1
ATOM 730 N N . ARG A 1 92 ? -26.257 -11.367 20.875 1.00 50.84 92 ARG A N 1
ATOM 731 C CA . ARG A 1 92 ? -26.575 -12.735 20.410 1.00 50.84 92 ARG A CA 1
ATOM 732 C C . ARG A 1 92 ? -25.698 -13.259 19.263 1.00 50.84 92 ARG A C 1
ATOM 734 O O . ARG A 1 92 ? -25.572 -14.471 19.116 1.00 50.84 92 ARG A O 1
ATOM 741 N N . GLN A 1 93 ? -25.114 -12.388 18.435 1.00 50.91 93 GLN A N 1
ATOM 742 C CA . GLN A 1 93 ? -24.275 -12.813 17.303 1.00 50.91 93 GLN A CA 1
ATOM 743 C C . GLN A 1 93 ? -22.850 -13.154 17.741 1.00 50.91 93 GLN A C 1
ATOM 745 O O . GLN A 1 93 ? -22.298 -14.124 17.231 1.00 50.91 93 GLN A O 1
ATOM 750 N N . THR A 1 94 ? -22.280 -12.416 18.698 1.00 54.22 94 THR A N 1
ATOM 751 C CA . THR A 1 94 ? -20.917 -12.667 19.196 1.00 54.22 94 THR A CA 1
ATOM 752 C C . THR A 1 94 ? -20.811 -14.028 19.892 1.00 54.22 94 THR A C 1
ATOM 754 O O . THR A 1 94 ? -19.850 -14.757 19.666 1.00 54.22 94 THR A O 1
ATOM 757 N N . GLU A 1 95 ? -21.837 -14.419 20.659 1.00 54.50 95 GLU A N 1
ATOM 758 C CA . GLU A 1 95 ? -21.920 -15.749 21.286 1.00 54.50 95 GLU A CA 1
ATOM 759 C C . GLU A 1 95 ? -22.193 -16.875 20.273 1.00 54.50 95 GLU A C 1
ATOM 761 O O . GLU A 1 95 ? -21.703 -17.986 20.452 1.00 54.50 95 GLU A O 1
ATOM 766 N N . SER A 1 96 ? -22.929 -16.602 19.187 1.00 49.09 96 SER A N 1
ATOM 767 C CA . SER A 1 96 ? -23.295 -17.629 18.193 1.00 49.09 96 SER A CA 1
ATOM 768 C C . SER A 1 96 ? -22.212 -17.912 17.144 1.00 49.09 96 SER A C 1
ATOM 770 O O . SER A 1 96 ? -22.278 -18.947 16.488 1.00 49.09 96 SER A O 1
ATOM 772 N N . TYR A 1 97 ? -21.231 -17.019 16.958 1.00 50.25 97 TYR A N 1
ATOM 773 C CA . TYR A 1 97 ? -20.216 -17.141 15.897 1.00 50.25 97 TYR A CA 1
ATOM 774 C C . TYR A 1 97 ? -18.802 -17.495 16.374 1.00 50.25 97 TYR A C 1
ATOM 776 O O . TYR A 1 97 ? -17.875 -17.456 15.569 1.00 50.25 97 TYR A O 1
ATOM 784 N N . GLY A 1 98 ? -18.612 -17.852 17.650 1.00 56.66 98 GLY A N 1
ATOM 785 C CA . GLY A 1 98 ? -17.301 -18.288 18.151 1.00 56.66 98 GLY A CA 1
ATOM 786 C C . GLY A 1 98 ? -16.199 -17.240 17.960 1.00 56.66 98 GLY A C 1
ATOM 787 O O . GLY A 1 98 ? -15.049 -17.595 17.724 1.00 56.66 98 GLY A O 1
ATOM 788 N N . GLN A 1 99 ? -16.555 -15.952 18.003 1.00 67.88 99 GLN A N 1
ATOM 789 C CA . GLN A 1 99 ? -15.582 -14.877 17.836 1.00 67.88 99 GLN A CA 1
ATOM 790 C C . GLN A 1 99 ? -14.621 -14.861 19.025 1.00 67.88 99 GLN A C 1
ATOM 792 O O . GLN A 1 99 ? -15.040 -14.849 20.183 1.00 67.88 99 GLN A O 1
ATOM 797 N N . GLU A 1 100 ? -13.327 -14.886 18.718 1.00 78.00 100 GLU A N 1
ATOM 798 C CA . GLU A 1 100 ? -12.256 -14.952 19.704 1.00 78.00 100 GLU A CA 1
ATOM 799 C C . GLU A 1 100 ? -12.178 -13.621 20.466 1.00 78.00 100 GLU A C 1
ATOM 801 O O . GLU A 1 100 ? -11.860 -12.569 19.909 1.00 78.00 100 GLU A O 1
ATOM 806 N N . LEU A 1 101 ? -12.559 -13.658 21.744 1.00 85.94 101 LEU A N 1
ATOM 807 C CA . LEU A 1 101 ? -12.457 -12.525 22.657 1.00 85.94 101 LEU A CA 1
ATOM 808 C C . LEU A 1 101 ? -10.994 -12.339 23.063 1.00 85.94 101 LEU A C 1
ATOM 810 O O . LEU A 1 101 ? -10.364 -13.272 23.561 1.00 85.94 101 LEU A O 1
ATOM 814 N N . ILE A 1 102 ? -10.476 -11.124 22.917 1.00 90.31 102 ILE A N 1
ATOM 815 C CA . ILE A 1 102 ? -9.099 -10.800 23.283 1.00 90.31 102 ILE A CA 1
ATOM 816 C C . ILE A 1 102 ? -9.076 -10.426 24.774 1.00 90.31 102 ILE A C 1
ATOM 818 O O . ILE A 1 102 ? -9.816 -9.525 25.182 1.00 90.31 102 ILE A O 1
ATOM 822 N N . PRO A 1 103 ? -8.279 -11.107 25.619 1.00 92.88 103 PRO A N 1
ATOM 823 C CA . PRO A 1 103 ? -8.210 -10.797 27.043 1.00 92.88 103 PRO A CA 1
ATOM 824 C C . PRO A 1 103 ? -7.501 -9.460 27.280 1.00 92.88 103 PRO A C 1
ATOM 826 O O . PRO A 1 103 ? -6.455 -9.188 26.695 1.00 92.88 103 PRO A O 1
ATOM 829 N N . VAL A 1 104 ? -8.040 -8.649 28.190 1.00 92.31 104 VAL A N 1
ATOM 830 C CA . VAL A 1 104 ? -7.384 -7.437 28.701 1.00 92.31 104 VAL A CA 1
ATOM 831 C C . VAL A 1 104 ? -6.693 -7.782 30.012 1.00 92.31 104 VAL A C 1
ATOM 833 O O . VAL A 1 104 ? -7.343 -8.239 30.957 1.00 92.31 104 VAL A O 1
ATOM 836 N N . ILE A 1 105 ? -5.381 -7.553 30.084 1.00 91.12 105 ILE A N 1
ATOM 837 C CA . ILE A 1 105 ? -4.557 -7.916 31.243 1.00 91.12 105 ILE A CA 1
ATOM 838 C C . ILE A 1 105 ? -4.051 -6.654 31.946 1.00 91.12 105 ILE A C 1
ATOM 840 O O . ILE A 1 105 ? -3.364 -5.829 31.342 1.00 91.12 105 ILE A O 1
ATOM 844 N N . ALA A 1 106 ? -4.324 -6.527 33.243 1.00 88.81 106 ALA A N 1
ATOM 845 C CA . ALA A 1 106 ? -3.729 -5.517 34.118 1.00 88.81 106 ALA A CA 1
ATOM 846 C C . ALA A 1 106 ? -3.051 -6.203 35.307 1.00 88.81 106 ALA A C 1
ATOM 848 O O . ALA A 1 106 ? -3.606 -7.141 35.877 1.00 88.81 106 ALA A O 1
ATOM 849 N N . ASP A 1 107 ? -1.826 -5.786 35.632 1.00 87.75 107 ASP A N 1
ATOM 850 C CA . ASP A 1 107 ? -1.026 -6.342 36.735 1.00 87.75 107 ASP A CA 1
ATOM 851 C C . ASP A 1 107 ? -0.916 -7.882 36.721 1.00 87.75 107 ASP A C 1
ATOM 853 O O . ASP A 1 107 ? -0.965 -8.552 37.751 1.00 87.75 107 ASP A O 1
ATOM 857 N N . GLY A 1 108 ? -0.816 -8.469 35.522 1.00 89.25 108 GLY A N 1
ATOM 858 C CA . GLY A 1 108 ? -0.726 -9.921 35.331 1.00 89.25 108 GLY A CA 1
ATOM 859 C C . GLY A 1 108 ? -2.040 -10.691 35.528 1.00 89.25 108 GLY A C 1
ATOM 860 O O . GLY A 1 108 ? -2.030 -11.919 35.473 1.00 89.25 108 GLY A O 1
ATOM 861 N N . LYS A 1 109 ? -3.174 -10.007 35.728 1.00 92.38 109 LYS A N 1
ATOM 862 C CA . LYS A 1 109 ? -4.507 -10.613 35.853 1.00 92.38 109 LYS A CA 1
ATOM 863 C C . LYS A 1 109 ? -5.417 -10.189 34.707 1.00 92.38 109 LYS A C 1
ATOM 865 O O . LYS A 1 109 ? -5.383 -9.046 34.258 1.00 92.38 109 LYS A O 1
ATOM 870 N N . ILE A 1 110 ? -6.259 -11.112 34.250 1.00 92.94 110 ILE A N 1
ATOM 871 C CA . ILE A 1 110 ? -7.302 -10.807 33.266 1.00 92.94 110 ILE A CA 1
ATOM 872 C C . ILE A 1 110 ? -8.394 -10.010 33.980 1.00 92.94 110 ILE A C 1
ATOM 874 O O . ILE A 1 110 ? -9.033 -10.523 34.898 1.00 92.94 110 ILE A O 1
ATOM 878 N N . ILE A 1 111 ? -8.594 -8.763 33.561 1.00 93.31 111 ILE A N 1
ATOM 879 C CA . ILE A 1 111 ? -9.613 -7.863 34.124 1.00 93.31 111 ILE A CA 1
ATOM 880 C C . ILE A 1 111 ? -10.893 -7.826 33.283 1.00 93.31 111 ILE A C 1
ATOM 882 O O . ILE A 1 111 ? -11.943 -7.407 33.762 1.00 93.31 111 ILE A O 1
ATOM 886 N N . GLY A 1 112 ? -10.827 -8.306 32.043 1.00 92.94 112 GLY A N 1
ATOM 887 C CA . GLY A 1 112 ? -11.966 -8.386 31.142 1.00 92.94 112 GLY A CA 1
ATOM 888 C C . GLY A 1 112 ? -11.551 -8.833 29.752 1.00 92.94 112 GLY A C 1
ATOM 889 O O . GLY A 1 112 ? -10.449 -9.349 29.550 1.00 92.94 112 GLY A O 1
ATOM 890 N N . TYR A 1 113 ? -12.443 -8.630 28.795 1.00 92.31 113 TYR A N 1
ATOM 891 C CA . TYR A 1 113 ? -12.236 -9.024 27.409 1.00 92.31 113 TYR A CA 1
ATOM 892 C C . TYR A 1 113 ? -12.718 -7.928 26.472 1.00 92.31 113 TYR A C 1
ATOM 894 O O . TYR A 1 113 ? -13.663 -7.207 26.786 1.00 92.31 113 TYR A O 1
ATOM 902 N N . TYR A 1 114 ? -12.128 -7.832 25.289 1.00 90.75 114 TYR A N 1
ATOM 903 C CA . TYR A 1 114 ? -12.668 -7.002 24.224 1.00 90.75 114 TYR A CA 1
ATOM 904 C C . TYR A 1 114 ? -12.748 -7.765 22.912 1.00 90.75 114 TYR A C 1
ATOM 906 O O . TYR A 1 114 ? -12.069 -8.765 22.684 1.00 90.75 114 TYR A O 1
ATOM 914 N N . TYR A 1 115 ? -13.607 -7.267 22.038 1.00 88.38 115 TYR A N 1
ATOM 915 C CA . TYR A 1 115 ? -13.670 -7.666 20.649 1.00 88.38 115 TYR A CA 1
ATOM 916 C C . TYR A 1 115 ? -13.697 -6.406 19.800 1.00 88.38 115 TYR A C 1
ATOM 918 O O . TYR A 1 115 ? -14.631 -5.604 19.896 1.00 88.38 115 TYR A O 1
ATOM 926 N N . SER A 1 116 ? -12.676 -6.249 18.967 1.00 83.31 116 SER A N 1
ATOM 927 C CA . SER A 1 116 ? -12.713 -5.366 17.815 1.00 83.31 116 SER A CA 1
ATOM 928 C C . SER A 1 116 ? -12.874 -6.225 16.567 1.00 83.31 116 SER A C 1
ATOM 930 O O . SER A 1 116 ? -12.212 -7.249 16.417 1.00 83.31 116 SER A O 1
ATOM 932 N N . GLY A 1 117 ? -13.792 -5.850 15.676 1.00 75.06 117 GLY A N 1
ATOM 933 C CA . GLY A 1 117 ? -13.911 -6.545 14.392 1.00 75.06 117 GLY A CA 1
ATOM 934 C C . GLY A 1 117 ? -12.599 -6.519 13.606 1.00 75.06 117 GLY A C 1
ATOM 935 O O . GLY A 1 117 ? -11.708 -5.723 13.899 1.00 75.06 117 GLY A O 1
ATOM 936 N N . ILE A 1 118 ? -12.497 -7.374 12.585 1.00 67.50 118 ILE A N 1
ATOM 937 C CA . ILE A 1 118 ? -11.307 -7.441 11.729 1.00 67.50 118 ILE A CA 1
ATOM 938 C C . ILE A 1 118 ? -11.059 -6.055 11.119 1.00 67.50 118 ILE A C 1
ATOM 940 O O . ILE A 1 118 ? -11.833 -5.582 10.287 1.00 67.50 118 ILE A O 1
ATOM 944 N N . LEU A 1 119 ? -9.986 -5.403 11.563 1.00 68.56 119 LEU A N 1
ATOM 945 C CA . LEU A 1 119 ? -9.529 -4.126 11.037 1.00 68.56 119 LEU A CA 1
ATOM 946 C C . LEU A 1 119 ? -8.789 -4.388 9.727 1.00 68.56 119 LEU A C 1
ATOM 948 O O . LEU A 1 119 ? -7.602 -4.710 9.733 1.00 68.56 119 LEU A O 1
ATOM 952 N N . HIS A 1 120 ? -9.466 -4.263 8.587 1.00 68.06 120 HIS A N 1
ATOM 953 C CA . HIS A 1 120 ? -8.745 -4.210 7.321 1.00 68.06 120 HIS A CA 1
ATOM 954 C C . HIS A 1 120 ? -8.330 -2.770 7.054 1.00 68.06 120 HIS A C 1
ATOM 956 O O . HIS A 1 120 ? -9.164 -1.874 6.965 1.00 68.06 120 HIS A O 1
ATOM 962 N N . PHE A 1 121 ? -7.037 -2.558 6.818 1.00 68.12 121 PHE A N 1
ATOM 963 C CA . PHE A 1 121 ? -6.496 -1.258 6.418 1.00 68.12 121 PHE A CA 1
ATOM 964 C C . PHE A 1 121 ? -7.251 -0.641 5.224 1.00 68.12 121 PHE A C 1
ATOM 966 O O . PHE A 1 121 ? -7.370 0.575 5.140 1.00 68.12 121 PHE A O 1
ATOM 973 N N . ARG A 1 122 ? -7.784 -1.467 4.307 1.00 61.97 122 ARG A N 1
ATOM 974 C CA . ARG A 1 122 ? -8.567 -1.022 3.136 1.00 61.97 122 ARG A CA 1
ATOM 975 C C . ARG A 1 122 ? -10.003 -0.593 3.451 1.00 61.97 122 ARG A C 1
ATOM 977 O O . ARG A 1 122 ? -10.587 0.076 2.604 1.00 61.97 122 ARG A O 1
ATOM 984 N N . ASP A 1 123 ? -10.558 -0.968 4.601 1.00 69.69 123 ASP A N 1
ATOM 985 C CA . ASP A 1 123 ? -11.932 -0.604 4.977 1.00 69.69 123 ASP A CA 1
ATOM 986 C C . ASP A 1 123 ? -12.011 0.849 5.468 1.00 69.69 123 ASP A C 1
ATOM 988 O O . ASP A 1 123 ? -13.055 1.496 5.354 1.00 69.69 123 ASP A O 1
ATOM 992 N N . ASP A 1 124 ? -10.883 1.402 5.925 1.00 74.88 124 ASP A N 1
ATOM 993 C CA . ASP A 1 124 ? -10.757 2.824 6.218 1.00 74.88 124 ASP A CA 1
ATOM 994 C C . ASP A 1 124 ? -10.822 3.635 4.909 1.00 74.88 124 ASP A C 1
ATOM 996 O O . ASP A 1 124 ? -10.006 3.492 3.989 1.00 74.88 124 ASP A O 1
ATOM 1000 N N . ARG A 1 125 ? -11.818 4.526 4.822 1.00 78.06 125 ARG A N 1
ATOM 1001 C CA . ARG A 1 125 ? -12.065 5.378 3.649 1.00 78.06 125 ARG A CA 1
ATOM 1002 C C . ARG A 1 125 ? -10.867 6.251 3.280 1.00 78.06 125 ARG A C 1
ATOM 1004 O O . ARG A 1 125 ? -10.717 6.570 2.096 1.00 78.06 125 ARG A O 1
ATOM 1011 N N . ALA A 1 126 ? -10.072 6.695 4.251 1.00 77.00 126 ALA A N 1
ATOM 1012 C CA . ALA A 1 126 ? -8.886 7.505 3.999 1.00 77.00 126 ALA A CA 1
ATOM 1013 C C . ALA A 1 126 ? -7.794 6.652 3.344 1.00 77.00 126 ALA A C 1
ATOM 1015 O O . ALA A 1 126 ? -7.275 7.015 2.286 1.00 77.00 126 ALA A O 1
ATOM 1016 N N . ASN A 1 127 ? -7.542 5.468 3.898 1.00 81.31 127 ASN A N 1
ATOM 1017 C CA . ASN A 1 127 ? -6.568 4.517 3.368 1.00 81.31 127 ASN A CA 1
ATOM 1018 C C . ASN A 1 127 ? -6.957 4.017 1.972 1.00 81.31 127 ASN A C 1
ATOM 1020 O O . ASN A 1 127 ? -6.123 3.981 1.067 1.00 81.31 127 ASN A O 1
ATOM 1024 N N . ALA A 1 128 ? -8.234 3.701 1.744 1.00 81.12 128 ALA A N 1
ATOM 1025 C CA . ALA A 1 128 ? -8.731 3.312 0.426 1.00 81.12 128 ALA A CA 1
ATOM 1026 C C . ALA A 1 128 ? -8.490 4.408 -0.629 1.00 81.12 128 ALA A C 1
ATOM 1028 O O . ALA A 1 128 ? -8.040 4.119 -1.742 1.00 81.12 128 ALA A O 1
ATOM 1029 N N . ARG A 1 129 ? -8.745 5.680 -0.282 1.00 85.44 129 ARG A N 1
ATOM 1030 C CA . ARG A 1 129 ? -8.468 6.827 -1.165 1.00 85.44 129 ARG A CA 1
ATOM 1031 C C . ARG A 1 129 ? -6.980 7.022 -1.412 1.00 85.44 129 ARG A C 1
ATOM 1033 O O . ARG A 1 129 ? -6.606 7.314 -2.549 1.00 85.44 129 ARG A O 1
ATOM 1040 N N . PHE A 1 130 ? -6.149 6.851 -0.388 1.00 83.75 130 PHE A N 1
ATOM 1041 C CA . PHE A 1 130 ? -4.698 6.916 -0.520 1.00 83.75 130 PHE A CA 1
ATOM 1042 C C . PHE A 1 130 ? -4.195 5.863 -1.514 1.00 83.75 130 PHE A C 1
ATOM 1044 O O . PHE A 1 130 ? -3.525 6.210 -2.483 1.00 83.75 130 PHE A O 1
ATOM 1051 N N . LEU A 1 131 ? -4.609 4.601 -1.355 1.00 84.00 131 LEU A N 1
ATOM 1052 C CA . LEU A 1 131 ? -4.200 3.508 -2.242 1.00 84.00 131 LEU A CA 1
ATOM 1053 C C . LEU A 1 131 ? -4.674 3.711 -3.682 1.00 84.00 131 LEU A C 1
ATOM 1055 O O . LEU A 1 131 ? -3.914 3.475 -4.620 1.00 84.00 131 LEU A O 1
ATOM 1059 N N . ASN A 1 132 ? -5.908 4.183 -3.868 1.00 87.00 132 ASN A N 1
ATOM 1060 C CA . ASN A 1 132 ? -6.432 4.503 -5.193 1.00 87.00 132 ASN A CA 1
ATOM 1061 C C . ASN A 1 132 ? -5.638 5.649 -5.846 1.00 87.00 132 ASN A C 1
ATOM 1063 O O . ASN A 1 132 ? -5.218 5.545 -6.998 1.00 87.00 132 ASN A O 1
ATOM 1067 N N . SER A 1 133 ? -5.345 6.710 -5.089 1.00 87.81 133 SER A N 1
ATOM 1068 C CA . SER A 1 133 ? -4.547 7.841 -5.580 1.00 87.81 133 SER A CA 1
ATOM 1069 C C . SER A 1 133 ? -3.127 7.414 -5.945 1.00 87.81 133 SER A C 1
ATOM 1071 O O . SER A 1 133 ? -2.643 7.762 -7.020 1.00 87.81 133 SER A O 1
ATOM 1073 N N . MET A 1 134 ? -2.487 6.599 -5.104 1.00 85.88 134 MET A N 1
ATOM 1074 C CA . MET A 1 134 ? -1.154 6.054 -5.353 1.00 85.88 134 MET A CA 1
ATOM 1075 C C . MET A 1 134 ? -1.136 5.195 -6.624 1.00 85.88 134 MET A C 1
ATOM 1077 O O . MET A 1 134 ? -0.309 5.423 -7.505 1.00 85.88 134 MET A O 1
ATOM 1081 N N . GLY A 1 135 ? -2.092 4.272 -6.770 1.00 85.88 135 GLY A N 1
ATOM 1082 C CA . GLY A 1 135 ? -2.229 3.442 -7.969 1.00 85.88 135 GLY A CA 1
ATOM 1083 C C . GLY A 1 135 ? -2.449 4.267 -9.239 1.00 85.88 135 GLY A C 1
ATOM 1084 O O . GLY A 1 135 ? -1.823 4.004 -10.265 1.00 85.88 135 GLY A O 1
ATOM 1085 N N . ARG A 1 136 ? -3.273 5.319 -9.164 1.00 90.06 136 ARG A N 1
ATOM 1086 C CA . ARG A 1 136 ? -3.505 6.242 -10.282 1.00 90.06 136 ARG A CA 1
ATOM 1087 C C . ARG A 1 136 ? -2.241 7.013 -10.665 1.00 90.06 136 ARG A C 1
ATOM 1089 O O . ARG A 1 136 ? -1.953 7.119 -11.853 1.00 90.06 136 ARG A O 1
ATOM 1096 N N . ILE A 1 137 ? -1.481 7.522 -9.693 1.00 89.25 137 ILE A N 1
ATOM 1097 C CA . ILE A 1 137 ? -0.218 8.237 -9.945 1.00 89.25 137 ILE A CA 1
ATOM 1098 C C . ILE A 1 137 ? 0.805 7.305 -10.597 1.00 89.25 137 ILE A C 1
ATOM 1100 O O . ILE A 1 137 ? 1.417 7.689 -11.589 1.00 89.25 137 ILE A O 1
ATOM 1104 N N . ILE A 1 138 ? 0.945 6.073 -10.098 1.00 85.94 138 ILE A N 1
ATOM 1105 C CA . ILE A 1 138 ? 1.843 5.069 -10.687 1.00 85.94 138 ILE A CA 1
ATOM 1106 C C . ILE A 1 138 ? 1.421 4.750 -12.124 1.00 85.94 138 ILE A C 1
ATOM 1108 O O . ILE A 1 138 ? 2.263 4.749 -13.018 1.00 85.94 138 ILE A O 1
ATOM 1112 N N . GLY A 1 139 ? 0.126 4.524 -12.364 1.00 87.25 139 GLY A N 1
ATOM 1113 C CA . GLY A 1 139 ? -0.398 4.230 -13.699 1.00 87.25 139 GLY A CA 1
ATOM 1114 C C . GLY A 1 139 ? -0.173 5.373 -14.692 1.00 87.25 139 GLY A C 1
ATOM 1115 O O . GLY A 1 139 ? 0.282 5.136 -15.810 1.00 87.25 139 GLY A O 1
ATOM 1116 N N . ILE A 1 140 ? -0.428 6.618 -14.274 1.00 90.62 140 ILE A N 1
ATOM 1117 C CA . ILE A 1 140 ? -0.155 7.811 -15.089 1.00 90.62 140 ILE A CA 1
ATOM 1118 C C . ILE A 1 140 ? 1.348 7.945 -15.345 1.00 90.62 140 ILE A C 1
ATOM 1120 O O . ILE A 1 140 ? 1.747 8.124 -16.492 1.00 90.62 140 ILE A O 1
ATOM 1124 N N . GLY A 1 141 ? 2.178 7.825 -14.306 1.00 85.50 141 GLY A N 1
ATOM 1125 C CA . GLY A 1 141 ? 3.632 7.916 -14.421 1.00 85.50 141 GLY A CA 1
ATOM 1126 C C . GLY A 1 141 ? 4.188 6.886 -15.401 1.00 85.50 141 GLY A C 1
ATOM 1127 O O . GLY A 1 141 ? 4.912 7.248 -16.322 1.00 85.50 141 GLY A O 1
ATOM 1128 N N . PHE A 1 142 ? 3.762 5.628 -15.277 1.00 85.56 142 PHE A N 1
ATOM 1129 C CA . PHE A 1 142 ? 4.127 4.563 -16.206 1.00 85.56 142 PHE A CA 1
ATOM 1130 C C . PHE A 1 142 ? 3.717 4.890 -17.647 1.00 85.56 142 PHE A C 1
ATOM 1132 O O . PHE A 1 142 ? 4.535 4.774 -18.558 1.00 85.56 142 PHE A O 1
ATOM 1139 N N . PHE A 1 143 ? 2.476 5.336 -17.863 1.00 89.19 143 PHE A N 1
ATOM 1140 C CA . PHE A 1 143 ? 1.978 5.666 -19.198 1.00 89.19 143 PHE A CA 1
ATOM 1141 C C . PHE A 1 143 ? 2.742 6.834 -19.835 1.00 89.19 143 PHE A C 1
ATOM 1143 O O . PHE A 1 143 ? 3.132 6.752 -20.999 1.00 89.19 143 PHE A O 1
ATOM 1150 N N . VAL A 1 144 ? 3.007 7.901 -19.073 1.00 89.44 144 VAL A N 1
ATOM 1151 C CA . VAL A 1 144 ? 3.787 9.052 -19.553 1.00 89.44 144 VAL A CA 1
ATOM 1152 C C . VAL A 1 144 ? 5.223 8.639 -19.866 1.00 89.44 144 VAL A C 1
ATOM 1154 O O . VAL A 1 144 ? 5.718 8.950 -20.949 1.00 89.44 144 VAL A O 1
ATOM 1157 N N . SER A 1 145 ? 5.885 7.896 -18.975 1.00 83.69 145 SER A N 1
ATOM 1158 C CA . SER A 1 145 ? 7.240 7.389 -19.218 1.00 83.69 145 SER A CA 1
ATOM 1159 C C . SER A 1 145 ? 7.304 6.488 -20.450 1.00 83.69 145 SER A C 1
ATOM 1161 O O . SER A 1 145 ? 8.226 6.623 -21.252 1.00 83.69 145 SER A O 1
ATOM 1163 N N . PHE A 1 146 ? 6.313 5.615 -20.644 1.00 84.00 146 PHE A N 1
ATOM 1164 C CA . PHE A 1 146 ? 6.209 4.773 -21.833 1.00 84.00 146 PHE A CA 1
ATOM 1165 C C . PHE A 1 146 ? 6.049 5.604 -23.112 1.00 84.00 146 PHE A C 1
ATOM 1167 O O . PHE A 1 146 ? 6.747 5.357 -24.094 1.00 84.00 146 PHE A O 1
ATOM 1174 N N . LEU A 1 147 ? 5.177 6.616 -23.099 1.00 87.50 147 LEU A N 1
ATOM 1175 C CA . LEU A 1 147 ? 4.955 7.486 -24.252 1.00 87.50 147 LEU A CA 1
ATOM 1176 C C . LEU A 1 147 ? 6.226 8.263 -24.620 1.00 87.50 147 LEU A C 1
ATOM 1178 O O . LEU A 1 147 ? 6.595 8.319 -25.791 1.00 87.50 147 LEU A O 1
ATOM 1182 N N . ILE A 1 148 ? 6.928 8.809 -23.623 1.00 85.38 148 ILE A N 1
ATOM 1183 C CA . ILE A 1 148 ? 8.211 9.492 -23.821 1.00 85.38 148 ILE A CA 1
ATOM 1184 C C . ILE A 1 148 ? 9.238 8.519 -24.406 1.00 85.38 148 ILE A C 1
ATOM 1186 O O . ILE A 1 148 ? 9.848 8.822 -25.430 1.00 85.38 148 ILE A O 1
ATOM 1190 N N . ALA A 1 149 ? 9.397 7.333 -23.813 1.00 83.00 149 ALA A N 1
ATOM 1191 C CA . ALA A 1 149 ? 10.327 6.320 -24.306 1.00 83.00 149 ALA A CA 1
ATOM 1192 C C . ALA A 1 149 ? 10.031 5.922 -25.762 1.00 83.00 149 ALA A C 1
ATOM 1194 O O . ALA A 1 149 ? 10.954 5.805 -26.567 1.00 83.00 149 ALA A O 1
ATOM 1195 N N . LEU A 1 150 ? 8.753 5.777 -26.125 1.00 82.25 150 LEU A N 1
ATOM 1196 C CA . LEU A 1 150 ? 8.328 5.481 -27.491 1.00 82.25 150 LEU A CA 1
ATOM 1197 C C . LEU A 1 150 ? 8.680 6.618 -28.461 1.00 82.25 150 LEU A C 1
ATOM 1199 O O . LEU A 1 150 ? 9.215 6.356 -29.537 1.00 82.25 150 LEU A O 1
ATOM 1203 N N . LEU A 1 151 ? 8.417 7.874 -28.084 1.00 85.06 151 LEU A N 1
ATOM 1204 C CA . LEU A 1 151 ? 8.766 9.042 -28.898 1.00 85.06 151 LEU A CA 1
ATOM 1205 C C . LEU A 1 151 ? 10.277 9.130 -29.133 1.00 85.06 151 LEU A C 1
ATOM 1207 O O . LEU A 1 151 ? 10.705 9.305 -30.275 1.00 85.06 151 LEU A O 1
ATOM 1211 N N . PHE A 1 152 ? 11.082 8.937 -28.085 1.00 82.25 152 PHE A N 1
ATOM 1212 C CA . PHE A 1 152 ? 12.539 8.889 -28.201 1.00 82.25 152 PHE A CA 1
ATOM 1213 C C . PHE A 1 152 ? 12.998 7.735 -29.091 1.00 82.25 152 PHE A C 1
ATOM 1215 O O . PHE A 1 152 ? 13.807 7.955 -29.986 1.00 82.25 152 PHE A O 1
ATOM 1222 N N . ALA A 1 153 ? 12.453 6.529 -28.915 1.00 79.00 153 ALA A N 1
ATOM 1223 C CA . ALA A 1 153 ? 12.797 5.378 -29.745 1.00 79.00 153 ALA A CA 1
ATOM 1224 C C . ALA A 1 153 ? 12.488 5.624 -31.233 1.00 79.00 153 ALA A C 1
ATOM 1226 O O . ALA A 1 153 ? 13.311 5.310 -32.096 1.00 79.00 153 ALA A O 1
ATOM 1227 N N . LEU A 1 154 ? 11.339 6.233 -31.545 1.00 78.25 154 LEU A N 1
ATOM 1228 C CA . LEU A 1 154 ? 10.960 6.597 -32.913 1.00 78.25 154 LEU A CA 1
ATOM 1229 C C . LEU A 1 154 ? 11.866 7.688 -33.495 1.00 78.25 154 LEU A C 1
ATOM 1231 O O . LEU A 1 154 ? 12.296 7.575 -34.646 1.00 78.25 154 LEU A O 1
ATOM 1235 N N . PHE A 1 155 ? 12.176 8.724 -32.712 1.00 80.06 155 PHE A N 1
ATOM 1236 C CA . PHE A 1 155 ? 13.092 9.789 -33.116 1.00 80.06 155 PHE A CA 1
ATOM 1237 C C . PHE A 1 155 ? 14.487 9.230 -33.411 1.00 80.06 155 PHE A C 1
ATOM 1239 O O . PHE A 1 155 ? 15.028 9.457 -34.491 1.00 80.06 155 PHE A O 1
ATOM 1246 N N . PHE A 1 156 ? 15.029 8.406 -32.513 1.00 73.62 156 PHE A N 1
ATOM 1247 C CA . PHE A 1 156 ? 16.348 7.789 -32.658 1.00 73.62 156 PHE A CA 1
ATOM 1248 C C . PHE A 1 156 ? 16.404 6.801 -33.833 1.00 73.62 156 PHE A C 1
ATOM 1250 O O . PHE A 1 156 ? 17.366 6.782 -34.605 1.00 73.62 156 PHE A O 1
ATOM 1257 N N . SER A 1 157 ? 15.341 6.012 -34.029 1.00 73.75 157 SER A N 1
ATOM 1258 C CA . SER A 1 157 ? 15.219 5.109 -35.178 1.00 73.75 157 SER A CA 1
ATOM 1259 C C . SER A 1 157 ? 15.263 5.871 -36.504 1.00 73.75 157 SER A C 1
ATOM 1261 O O . SER A 1 157 ? 15.868 5.389 -37.463 1.00 73.75 157 SER A O 1
ATOM 1263 N N . ARG A 1 158 ? 14.635 7.050 -36.580 1.00 72.44 158 ARG A N 1
ATOM 1264 C CA . ARG A 1 158 ? 14.647 7.882 -37.790 1.00 72.44 158 ARG A CA 1
ATOM 1265 C C . ARG A 1 158 ? 15.962 8.637 -37.966 1.00 72.44 158 ARG A C 1
ATOM 1267 O O . ARG A 1 158 ? 16.491 8.649 -39.071 1.00 72.44 158 ARG A O 1
ATOM 1274 N N . SER A 1 159 ? 16.480 9.228 -36.894 1.00 71.56 159 SER A N 1
ATOM 1275 C CA . SER A 1 159 ? 17.638 10.126 -36.927 1.00 71.56 159 SER A CA 1
ATOM 1276 C C . SER A 1 159 ? 18.977 9.407 -37.056 1.00 71.56 159 SER A C 1
ATOM 1278 O O . SER A 1 159 ? 19.905 9.987 -37.605 1.00 71.56 159 SER A O 1
ATOM 1280 N N . LEU A 1 160 ? 19.105 8.181 -36.538 1.00 69.00 160 LEU A N 1
ATOM 1281 C CA . LEU A 1 160 ? 20.401 7.497 -36.456 1.00 69.00 160 LEU A CA 1
ATOM 1282 C C . LEU A 1 160 ? 20.422 6.187 -37.246 1.00 69.00 160 LEU A C 1
ATOM 1284 O O . LEU A 1 160 ? 21.340 5.934 -38.021 1.00 69.00 160 LEU A O 1
ATOM 1288 N N . SER A 1 161 ? 19.384 5.356 -37.104 1.00 71.31 161 SER A N 1
ATOM 1289 C CA . SER A 1 161 ? 19.397 4.016 -37.714 1.00 71.31 161 SER A CA 1
ATOM 1290 C C . SER A 1 161 ? 19.228 4.043 -39.233 1.00 71.31 161 SER A C 1
ATOM 1292 O O . SER A 1 161 ? 19.890 3.276 -39.930 1.00 71.31 161 SER A O 1
ATOM 1294 N N . SER A 1 162 ? 18.365 4.915 -39.768 1.00 68.56 162 SER A N 1
ATOM 1295 C CA . SER A 1 162 ? 18.167 5.018 -41.222 1.00 68.56 162 SER A CA 1
ATOM 1296 C C . SER A 1 162 ? 19.397 5.595 -41.952 1.00 68.56 162 SER A C 1
ATOM 1298 O O . SER A 1 162 ? 19.796 5.012 -42.968 1.00 68.56 162 SER A O 1
ATOM 1300 N N . PRO A 1 163 ? 20.043 6.670 -41.455 1.00 71.31 163 PRO A N 1
ATOM 1301 C CA . PRO A 1 163 ? 21.324 7.151 -41.978 1.00 71.31 163 PRO A CA 1
ATOM 1302 C C . PRO A 1 163 ? 22.447 6.123 -41.902 1.00 71.31 163 PRO A C 1
ATOM 1304 O O . PRO A 1 163 ? 23.012 5.776 -42.935 1.00 71.31 163 PRO A O 1
ATOM 1307 N N . ALA A 1 164 ? 22.696 5.540 -40.724 1.00 74.88 164 ALA A N 1
ATOM 1308 C CA . ALA A 1 164 ? 23.771 4.567 -40.534 1.00 74.88 164 ALA A CA 1
ATOM 1309 C C . ALA A 1 164 ? 23.615 3.342 -41.451 1.00 74.88 164 ALA A C 1
ATOM 1311 O O . ALA A 1 164 ? 24.581 2.876 -42.052 1.00 74.88 164 ALA A O 1
ATOM 1312 N N . ALA A 1 165 ? 22.385 2.844 -41.628 1.00 75.88 165 ALA A N 1
ATOM 1313 C CA . ALA A 1 165 ? 22.109 1.754 -42.562 1.00 75.88 165 ALA A CA 1
ATOM 1314 C C . ALA A 1 165 ? 22.310 2.159 -44.032 1.00 75.88 165 ALA A C 1
ATOM 1316 O O . ALA A 1 165 ? 22.573 1.310 -44.884 1.00 75.88 165 ALA A O 1
ATOM 1317 N N . SER A 1 166 ? 22.145 3.438 -44.363 1.00 76.00 166 SER A N 1
ATOM 1318 C CA . SER A 1 166 ? 22.383 3.953 -45.713 1.00 76.00 166 SER A CA 1
ATOM 1319 C C . SER A 1 166 ? 23.877 4.131 -45.983 1.00 76.00 166 SER A C 1
ATOM 1321 O O . SER A 1 166 ? 24.333 3.693 -47.035 1.00 76.00 166 SER A O 1
ATOM 1323 N N . VAL A 1 167 ? 24.643 4.635 -45.009 1.00 80.69 167 VAL A N 1
ATOM 1324 C CA . VAL A 1 167 ? 26.112 4.716 -45.067 1.00 80.69 167 VAL A CA 1
ATOM 1325 C C . VAL A 1 167 ? 26.736 3.324 -45.167 1.00 80.69 167 VAL A C 1
ATOM 1327 O O . VAL A 1 167 ? 27.513 3.079 -46.084 1.00 80.69 167 VAL A O 1
ATOM 1330 N N . ALA A 1 168 ? 26.339 2.374 -44.312 1.00 82.38 168 ALA A N 1
ATOM 1331 C CA . ALA A 1 168 ? 26.855 1.003 -44.355 1.00 82.38 168 ALA A CA 1
ATOM 1332 C C . ALA A 1 168 ? 26.617 0.333 -45.722 1.00 82.38 168 ALA A C 1
ATOM 1334 O O . ALA A 1 168 ? 27.533 -0.237 -46.308 1.00 82.38 168 ALA A O 1
ATOM 1335 N N . ARG A 1 169 ? 25.407 0.478 -46.285 1.00 81.25 169 ARG A N 1
ATOM 1336 C CA . ARG A 1 169 ? 25.094 -0.022 -47.637 1.00 81.25 169 ARG A CA 1
ATOM 1337 C C . ARG A 1 169 ? 25.879 0.699 -48.735 1.00 81.25 169 ARG A C 1
ATOM 1339 O O . ARG A 1 169 ? 26.171 0.087 -49.759 1.00 81.25 169 ARG A O 1
ATOM 1346 N N . GLY A 1 170 ? 26.173 1.985 -48.555 1.00 82.25 170 GLY A N 1
ATOM 1347 C CA . GLY A 1 170 ? 27.023 2.757 -49.458 1.00 82.25 170 GLY A CA 1
ATOM 1348 C C . GLY A 1 170 ? 28.462 2.241 -49.458 1.00 82.25 170 GLY A C 1
ATOM 1349 O O . GLY A 1 170 ? 29.000 1.946 -50.521 1.00 82.25 170 GLY A O 1
ATOM 1350 N N . LEU A 1 171 ? 29.038 2.031 -48.272 1.00 83.19 171 LEU A N 1
ATOM 1351 C CA . LEU A 1 171 ? 30.383 1.475 -48.097 1.00 83.19 171 LEU A CA 1
ATOM 1352 C C . LEU A 1 171 ? 30.516 0.065 -48.690 1.00 83.19 171 LEU A C 1
ATOM 1354 O O . LEU A 1 171 ? 31.479 -0.193 -49.407 1.00 83.19 171 LEU A O 1
ATOM 1358 N N . ASP A 1 172 ? 29.530 -0.814 -48.482 1.00 84.88 172 ASP A N 1
ATOM 1359 C CA . ASP A 1 172 ? 29.522 -2.159 -49.084 1.00 84.88 172 ASP A CA 1
ATOM 1360 C C . ASP A 1 172 ? 29.552 -2.105 -50.625 1.00 84.88 172 ASP A C 1
ATOM 1362 O O . ASP A 1 172 ? 30.208 -2.918 -51.277 1.00 84.88 172 ASP A O 1
ATOM 1366 N N . ARG A 1 173 ? 28.861 -1.132 -51.235 1.00 81.62 173 ARG A N 1
ATOM 1367 C CA . ARG A 1 173 ? 28.842 -0.952 -52.699 1.00 81.62 173 ARG A CA 1
ATOM 1368 C C . ARG A 1 173 ? 30.142 -0.367 -53.242 1.00 81.62 173 ARG A C 1
ATOM 1370 O O . ARG A 1 173 ? 30.580 -0.792 -54.310 1.00 81.62 173 ARG A O 1
ATOM 1377 N N . ILE A 1 174 ? 30.757 0.553 -52.503 1.00 84.62 174 ILE A N 1
ATOM 1378 C CA . ILE A 1 174 ? 32.087 1.093 -52.812 1.00 84.62 174 ILE A CA 1
ATOM 1379 C C . ILE A 1 174 ? 33.126 -0.033 -52.760 1.00 84.62 174 ILE A C 1
ATOM 1381 O O . ILE A 1 174 ? 33.899 -0.196 -53.701 1.00 84.62 174 ILE A O 1
ATOM 1385 N N . ALA A 1 175 ? 33.092 -0.870 -51.718 1.00 85.75 175 ALA A N 1
ATOM 1386 C CA . ALA A 1 175 ? 33.959 -2.043 -51.600 1.00 85.75 175 ALA A CA 1
ATOM 1387 C C . ALA A 1 175 ? 33.735 -3.064 -52.735 1.00 85.75 175 ALA A C 1
ATOM 1389 O O . ALA A 1 175 ? 34.672 -3.733 -53.162 1.00 85.75 175 ALA A O 1
ATOM 1390 N N . GLY A 1 176 ? 32.510 -3.145 -53.265 1.00 87.00 176 GLY A N 1
ATOM 1391 C CA . GLY A 1 176 ? 32.161 -3.924 -54.458 1.00 87.00 176 GLY A CA 1
ATOM 1392 C C . GLY A 1 176 ? 32.591 -3.306 -55.797 1.00 87.00 176 GLY A C 1
ATOM 1393 O O . GLY A 1 176 ? 32.277 -3.875 -56.841 1.00 87.00 176 GLY A O 1
ATOM 1394 N N . GLY A 1 177 ? 33.284 -2.161 -55.791 1.00 85.31 177 GLY A N 1
ATOM 1395 C CA . GLY A 1 177 ? 33.844 -1.514 -56.982 1.00 85.31 177 GLY A CA 1
ATOM 1396 C C . GLY A 1 177 ? 32.952 -0.457 -57.642 1.00 85.31 177 GLY A C 1
ATOM 1397 O O . GLY A 1 177 ? 33.301 0.037 -58.711 1.00 85.31 177 GLY A O 1
ATOM 1398 N N . ASN A 1 178 ? 31.818 -0.087 -57.038 1.00 82.00 178 ASN A N 1
ATOM 1399 C CA . ASN A 1 178 ? 30.953 0.975 -57.558 1.00 82.00 178 ASN A CA 1
ATOM 1400 C C . ASN A 1 178 ? 31.272 2.319 -56.880 1.00 82.00 178 ASN A C 1
ATOM 1402 O O . ASN A 1 178 ? 30.788 2.591 -55.780 1.00 82.00 178 ASN A O 1
ATOM 1406 N N . LEU A 1 179 ? 32.098 3.137 -57.540 1.00 76.94 179 LEU A N 1
ATOM 1407 C CA . LEU A 1 179 ? 32.587 4.424 -57.025 1.00 76.94 179 LEU A CA 1
ATOM 1408 C C . LEU A 1 179 ? 31.699 5.628 -57.386 1.00 76.94 179 LEU A C 1
ATOM 1410 O O . LEU A 1 179 ? 31.842 6.680 -56.774 1.00 76.94 179 LEU A O 1
ATOM 1414 N N . ASP A 1 180 ? 30.752 5.479 -58.315 1.00 78.62 180 ASP A N 1
ATOM 1415 C CA . ASP A 1 180 ? 29.876 6.575 -58.772 1.00 78.62 180 ASP A CA 1
ATOM 1416 C C . ASP A 1 180 ? 28.668 6.817 -57.844 1.00 78.62 180 ASP A C 1
ATOM 1418 O O . ASP A 1 180 ? 27.739 7.564 -58.167 1.00 78.62 180 ASP A O 1
ATOM 1422 N N . LEU A 1 181 ? 28.629 6.158 -56.682 1.00 72.50 181 LEU A N 1
ATOM 1423 C CA . LEU A 1 181 ? 27.485 6.208 -55.783 1.00 72.50 181 LEU A CA 1
ATOM 1424 C C . LEU A 1 181 ? 27.560 7.430 -54.856 1.00 72.50 181 LEU A C 1
ATOM 1426 O O . LEU A 1 181 ? 28.356 7.471 -53.922 1.00 72.50 181 LEU A O 1
ATOM 1430 N N . ASN A 1 182 ? 26.671 8.401 -55.064 1.00 72.62 182 ASN A N 1
ATOM 1431 C CA . ASN A 1 182 ? 26.531 9.538 -54.158 1.00 72.62 182 ASN A CA 1
ATOM 1432 C C . ASN A 1 182 ? 25.747 9.123 -52.897 1.00 72.62 182 ASN A C 1
ATOM 1434 O O . ASN A 1 182 ? 24.560 8.788 -52.985 1.00 72.62 182 ASN A O 1
ATOM 1438 N N . ILE A 1 183 ? 26.400 9.113 -51.732 1.00 71.38 183 ILE A N 1
ATOM 1439 C CA . ILE A 1 183 ? 25.757 8.834 -50.441 1.00 71.38 183 ILE A CA 1
ATOM 1440 C C . ILE A 1 183 ? 25.224 10.169 -49.903 1.00 71.38 183 ILE A C 1
ATOM 1442 O O . ILE A 1 183 ? 26.022 11.046 -49.589 1.00 71.38 183 ILE A O 1
ATOM 1446 N N . PRO A 1 184 ? 23.899 10.371 -49.803 1.00 67.62 184 PRO A N 1
ATOM 1447 C CA . PRO A 1 184 ? 23.363 11.635 -49.317 1.00 67.62 184 PRO A CA 1
ATOM 1448 C C . PRO A 1 184 ? 23.722 11.836 -47.839 1.00 67.62 184 PRO A C 1
ATOM 1450 O O . PRO A 1 184 ? 23.311 11.033 -46.999 1.00 67.62 184 PRO A O 1
ATOM 1453 N N . GLU A 1 185 ? 24.418 12.930 -47.526 1.00 66.50 185 GLU A N 1
ATOM 1454 C CA . GLU A 1 185 ? 24.655 13.400 -46.156 1.00 66.50 185 GLU A CA 1
ATOM 1455 C C . GLU A 1 185 ? 23.313 13.787 -45.514 1.00 66.50 185 GLU A C 1
ATOM 1457 O O . GLU A 1 185 ? 22.738 14.848 -45.768 1.00 66.50 185 GLU A O 1
ATOM 1462 N N . ARG A 1 186 ? 22.736 12.869 -44.738 1.00 63.34 186 ARG A N 1
ATOM 1463 C CA . ARG A 1 186 ? 21.525 13.101 -43.943 1.00 63.34 186 ARG A CA 1
ATOM 1464 C C . ARG A 1 186 ? 21.642 12.312 -42.654 1.00 63.34 186 ARG A C 1
ATOM 1466 O O . ARG A 1 186 ? 21.653 11.090 -42.720 1.00 63.34 186 ARG A O 1
ATOM 1473 N N . GLY A 1 187 ? 21.616 12.973 -41.502 1.00 59.47 187 GLY A N 1
ATOM 1474 C CA . GLY A 1 187 ? 21.704 12.300 -40.207 1.00 59.47 187 GLY A CA 1
ATOM 1475 C C . GLY A 1 187 ? 22.164 13.232 -39.095 1.00 59.47 187 GLY A C 1
ATOM 1476 O O . GLY A 1 187 ? 22.150 14.449 -39.267 1.00 59.47 187 GLY A O 1
ATOM 1477 N N . ALA A 1 188 ? 22.519 12.656 -37.945 1.00 56.31 188 ALA A N 1
ATOM 1478 C CA . ALA A 1 188 ? 23.245 13.383 -36.905 1.00 56.31 188 ALA A CA 1
ATOM 1479 C C . ALA A 1 188 ? 24.610 13.835 -37.450 1.00 56.31 188 ALA A C 1
ATOM 1481 O O . ALA A 1 188 ? 25.194 13.107 -38.239 1.00 56.31 188 ALA A O 1
ATOM 1482 N N . GLU A 1 189 ? 25.120 14.984 -37.000 1.00 55.25 189 GLU A N 1
ATOM 1483 C CA . GLU A 1 189 ? 26.378 15.608 -37.470 1.00 55.25 189 GLU A CA 1
ATOM 1484 C C . GLU A 1 189 ? 27.618 14.691 -37.344 1.00 55.25 189 GLU A C 1
ATOM 1486 O O . GLU A 1 189 ? 28.644 14.931 -37.968 1.00 55.25 189 GLU A O 1
ATOM 1491 N N . GLU A 1 190 ? 27.504 13.614 -36.561 1.00 52.03 190 GLU A N 1
ATOM 1492 C CA . GLU A 1 190 ? 28.525 12.580 -36.365 1.00 52.03 190 GLU A CA 1
ATOM 1493 C C . GLU A 1 190 ? 28.498 11.431 -37.408 1.00 52.03 190 GLU A C 1
ATOM 1495 O O . GLU A 1 190 ? 29.371 10.562 -37.350 1.00 52.03 190 GLU A O 1
ATOM 1500 N N . ILE A 1 191 ? 27.508 11.375 -38.318 1.00 50.59 191 ILE A N 1
ATOM 1501 C CA . ILE A 1 191 ? 27.330 10.340 -39.370 1.00 50.59 191 ILE A CA 1
ATOM 1502 C C . ILE A 1 191 ? 27.385 10.972 -40.757 1.00 50.59 191 ILE A C 1
ATOM 1504 O O . ILE A 1 191 ? 28.110 10.409 -41.607 1.00 50.59 191 ILE A O 1
#

Sequence (191 aa):
MKSLFFHTFVAFMAALAVFVLIIAGILFWGYNRSIAEWNREKQSGIEEYARAVITSQSPESIDFSIPADIPLFVYDAGRNLLFSNRGSGRRRQTESYGQELIPVIADGKIIGYYYSGILHFRDDRANARFLNSMGRIIGIGFFVSFLIALLFALFFSRSLSSPAASVARGLDRIAGGNLDLNIPERGAEEI